Protein AF-A0A3B0PNM0-F1 (afdb_monomer_lite)

Radius of gyration: 25.27 Å; chains: 1; bounding box: 63×45×63 Å

InterPro domains:
  IPR054825 Surface lipoprotein P68-like [NF045826] (2-243)

Organism: Mycoplasmopsis synoviae (NCBI:txid2109)

pLDDT: mean 78.01, std 17.36, range [25.61, 98.19]

Sequence (246 aa):
MVALKPMIEYYNRTFFEDPDFIPVSLHTQTQTQTYSELRLITDTITNIDANSENIPNIILSNQTGAYLMKSRGKLLDLKENGLNIRFSQKIQDSHSILAGQSLDTKQLFNVPFDIADTDSVVFNLDIMNKLFELIKSNGGKVDDFDLVQKAKAASETGSDIPKRSPFYALKAKSSSAFDGYHVTEDTFKTFKGIRDFAKKVYDATDFDQEKTGELKLSANVLSIDYQEDVFRKELQSLTKDSQRLW

Secondary structure (DSSP, 8-state):
-TTHHHHHHHHHHHSTTSTT--------HHHH---SHHHHHHHHHHHHHTT-S---SS----HHHHHHHHTTT----TTTTT----S-HHHHHHHHPPTTS-TT----------------EEE-HHHHHHHHHHHHHTT-EE---HHHHHHHHHHHHSPPPPTTSHHHHEEESSTTTTTT-EE-GGGGSSHHHHHHHHHHHHHHEEE-GGG-TT--S---SEEE--SSSHHHHHHHHH-TT-----

Foldseek 3Di:
DVPVVVVLVCLCVPCVPPPPDDRDDDDDCVNVVDDDQVVVLVVLVVCVVVVHPPHDPDDDHQLVSVVSCVVVVNFDQVVVVVDDQPDDPVVQQNGAPHPPDDSPDPGRRDRDDDDPPDLDKDAPLCLVQLLQCQLVQQAEAEDDDDSNVSSVVCNVPHDDDDLLAQSVQKHFPGSNLNHPHYHDPVLPPDPVSVVVSVVSSVSGIDGNPVSNPRNDDDDDRIDRPDPDDDVVVVVVVPDPDDDDDD

Structure (mmCIF, N/CA/C/O backbone):
data_AF-A0A3B0PNM0-F1
#
_entry.id   AF-A0A3B0PNM0-F1
#
loop_
_atom_site.group_PDB
_atom_site.id
_atom_site.type_symbol
_atom_site.label_atom_id
_atom_site.label_alt_id
_atom_site.label_comp_id
_atom_site.label_asym_id
_atom_site.label_entity_id
_atom_site.label_seq_id
_atom_site.pdbx_PDB_ins_code
_atom_site.Cartn_x
_atom_site.Cartn_y
_atom_site.Cartn_z
_atom_site.occupancy
_atom_site.B_iso_or_equiv
_atom_site.auth_seq_id
_atom_site.auth_comp_id
_atom_site.auth_asym_id
_atom_site.auth_atom_id
_atom_site.pdbx_PDB_model_num
ATOM 1 N N . MET A 1 1 ? 11.790 7.699 -4.996 1.00 51.03 1 MET A N 1
ATOM 2 C CA . MET A 1 1 ? 12.842 8.086 -5.975 1.00 51.03 1 MET A CA 1
ATOM 3 C C . MET A 1 1 ? 14.256 8.208 -5.390 1.00 51.03 1 MET A C 1
ATOM 5 O O . MET A 1 1 ? 15.205 8.059 -6.146 1.00 51.03 1 MET A O 1
ATOM 9 N N . VAL A 1 2 ? 14.430 8.428 -4.075 1.00 57.91 2 VAL A N 1
ATOM 10 C CA . VAL A 1 2 ? 15.759 8.538 -3.423 1.00 57.91 2 VAL A CA 1
ATOM 11 C C . VAL A 1 2 ? 16.597 7.246 -3.523 1.00 57.91 2 VAL A C 1
ATOM 13 O O . VAL A 1 2 ? 17.819 7.320 -3.540 1.00 57.91 2 VAL A O 1
ATOM 16 N N . ALA A 1 3 ? 15.963 6.077 -3.667 1.00 65.12 3 ALA A N 1
ATOM 17 C CA . ALA A 1 3 ? 16.643 4.778 -3.630 1.00 65.12 3 ALA A CA 1
ATOM 18 C C . ALA A 1 3 ? 17.399 4.369 -4.918 1.00 65.12 3 ALA A C 1
ATOM 20 O O . ALA A 1 3 ? 18.386 3.648 -4.823 1.00 65.12 3 ALA A O 1
ATOM 21 N N . LEU A 1 4 ? 16.989 4.828 -6.113 1.00 78.38 4 LEU A N 1
ATOM 22 C CA . LEU A 1 4 ? 17.623 4.415 -7.385 1.00 78.38 4 LEU A CA 1
ATOM 23 C C . LEU A 1 4 ? 18.932 5.147 -7.683 1.00 78.38 4 LEU A C 1
ATOM 25 O O . LEU A 1 4 ? 19.831 4.590 -8.309 1.00 78.38 4 LEU A O 1
ATOM 29 N N . LYS A 1 5 ? 19.048 6.401 -7.240 1.00 84.06 5 LYS A N 1
ATOM 30 C CA . LYS A 1 5 ? 20.217 7.234 -7.533 1.00 84.06 5 LYS A CA 1
ATOM 31 C C . LYS A 1 5 ? 21.526 6.610 -7.003 1.00 84.06 5 LYS A C 1
ATOM 33 O O . LYS A 1 5 ? 22.445 6.468 -7.806 1.00 84.06 5 LYS A O 1
ATOM 38 N N . PRO A 1 6 ? 21.610 6.138 -5.742 1.00 87.12 6 PRO A N 1
ATOM 39 C CA . PRO A 1 6 ? 22.806 5.455 -5.244 1.00 87.12 6 PRO A CA 1
ATOM 40 C C . PRO A 1 6 ? 23.139 4.161 -5.996 1.00 87.12 6 PRO A C 1
ATOM 42 O O . PRO A 1 6 ? 24.310 3.844 -6.177 1.00 87.12 6 PRO A O 1
ATOM 45 N N . MET A 1 7 ? 22.126 3.414 -6.452 1.00 87.12 7 MET A N 1
ATOM 46 C CA . MET A 1 7 ? 22.333 2.184 -7.225 1.00 87.12 7 MET A CA 1
ATOM 47 C C . MET A 1 7 ? 22.971 2.480 -8.586 1.00 87.12 7 MET A C 1
ATOM 49 O O . MET A 1 7 ? 23.910 1.795 -8.981 1.00 87.12 7 MET A O 1
ATOM 53 N N . ILE A 1 8 ? 22.493 3.510 -9.285 1.00 91.31 8 ILE A N 1
ATOM 54 C CA . ILE A 1 8 ? 23.036 3.917 -10.588 1.00 91.31 8 ILE A CA 1
ATOM 55 C C . ILE A 1 8 ? 24.457 4.467 -10.433 1.00 91.31 8 ILE A C 1
ATOM 57 O O . ILE A 1 8 ? 25.337 4.124 -11.218 1.00 91.31 8 ILE A O 1
ATOM 61 N N . GLU A 1 9 ? 24.707 5.263 -9.390 1.00 92.25 9 GLU A N 1
ATOM 62 C CA . GLU A 1 9 ? 26.055 5.736 -9.054 1.00 92.25 9 GLU A CA 1
ATOM 63 C C . GLU A 1 9 ? 27.008 4.572 -8.754 1.00 92.25 9 GLU A C 1
ATOM 65 O O . GLU A 1 9 ? 28.145 4.570 -9.223 1.00 92.25 9 GLU A O 1
ATOM 70 N N . TYR A 1 10 ? 26.546 3.564 -8.008 1.00 93.94 10 TYR A N 1
ATOM 71 C CA . TYR A 1 10 ? 27.316 2.353 -7.749 1.00 93.94 10 TYR A CA 1
ATOM 72 C C . TYR A 1 10 ? 27.615 1.590 -9.043 1.00 93.94 10 TYR A C 1
ATOM 74 O O . TYR A 1 10 ? 28.781 1.319 -9.310 1.00 93.94 10 TYR A O 1
ATOM 82 N N . TYR A 1 11 ? 26.602 1.305 -9.869 1.00 94.06 11 TYR A N 1
ATOM 83 C CA . TYR A 1 11 ? 26.775 0.586 -11.134 1.00 94.06 11 TYR A CA 1
ATOM 84 C C . TYR A 1 11 ? 27.795 1.285 -12.043 1.00 94.06 11 TYR A C 1
ATOM 86 O O . TYR A 1 11 ? 28.805 0.691 -12.417 1.00 94.06 11 TYR A O 1
ATOM 94 N N . ASN A 1 12 ? 27.592 2.579 -12.310 1.00 96.19 12 ASN A N 1
ATOM 95 C CA . ASN A 1 12 ? 28.472 3.348 -13.187 1.00 96.19 12 ASN A CA 1
ATOM 96 C C . ASN A 1 12 ? 29.907 3.447 -12.657 1.00 96.19 12 ASN A C 1
ATOM 98 O O . ASN A 1 12 ? 30.825 3.604 -13.447 1.00 96.19 12 ASN A O 1
ATOM 102 N N . ARG A 1 13 ? 30.118 3.395 -11.336 1.00 96.38 13 ARG A N 1
ATOM 103 C CA . ARG A 1 13 ? 31.460 3.448 -10.736 1.00 96.38 13 ARG A CA 1
ATOM 104 C C . ARG A 1 13 ? 32.126 2.079 -10.644 1.00 96.38 13 ARG A C 1
ATOM 106 O O . ARG A 1 13 ? 33.347 2.010 -10.643 1.00 96.38 13 ARG A O 1
ATOM 113 N N . THR A 1 14 ? 31.357 1.011 -10.481 1.00 97.31 14 THR A N 1
ATOM 114 C CA . THR A 1 14 ? 31.895 -0.333 -10.240 1.00 97.31 14 THR A CA 1
ATOM 115 C C . THR A 1 14 ? 32.210 -1.068 -11.535 1.00 97.31 14 THR A C 1
ATOM 117 O O . THR A 1 14 ? 33.205 -1.779 -11.573 1.00 97.31 14 THR A O 1
ATOM 120 N N . PHE A 1 15 ? 31.407 -0.875 -12.581 1.00 96.00 15 PHE A N 1
ATOM 121 C CA . PHE A 1 15 ? 31.499 -1.657 -13.818 1.00 96.00 15 PHE A CA 1
ATOM 122 C C . PHE A 1 15 ? 32.092 -0.867 -14.999 1.00 96.00 15 PHE A C 1
ATOM 124 O O . PHE A 1 15 ? 32.060 -1.345 -16.122 1.00 96.00 15 PHE A O 1
ATOM 131 N N . PHE A 1 16 ? 32.639 0.340 -14.786 1.00 96.31 16 PHE A N 1
ATOM 132 C CA . PHE A 1 16 ? 33.098 1.212 -15.887 1.00 96.31 16 PHE A CA 1
ATOM 133 C C . PHE A 1 16 ? 34.255 0.649 -16.726 1.00 96.31 16 PHE A C 1
ATOM 135 O O . PHE A 1 16 ? 34.478 1.123 -17.839 1.00 96.31 16 PHE A O 1
ATOM 142 N N . GLU A 1 17 ? 35.014 -0.305 -16.180 1.00 96.00 17 GLU A N 1
ATOM 143 C CA . GLU A 1 17 ? 36.126 -0.966 -16.876 1.00 96.00 17 GLU A CA 1
ATOM 144 C C . GLU A 1 17 ? 35.686 -2.232 -17.624 1.00 96.00 17 GLU A C 1
ATOM 146 O O . GLU A 1 17 ? 36.501 -2.829 -18.332 1.00 96.00 17 GLU A O 1
ATOM 151 N N . ASP A 1 18 ? 34.421 -2.647 -17.497 1.00 96.06 18 ASP A N 1
ATOM 152 C CA . ASP A 1 18 ? 33.926 -3.834 -18.185 1.00 96.06 18 ASP A CA 1
ATOM 153 C C . ASP A 1 18 ? 33.864 -3.585 -19.707 1.00 96.06 18 ASP A C 1
ATOM 155 O O . ASP A 1 18 ? 33.409 -2.522 -20.144 1.00 96.06 18 ASP A O 1
ATOM 159 N N . PRO A 1 19 ? 34.298 -4.544 -20.552 1.00 93.50 19 PRO A N 1
ATOM 160 C CA . PRO A 1 19 ? 34.343 -4.364 -22.008 1.00 93.50 19 PRO A CA 1
ATOM 161 C C . PRO A 1 19 ? 32.995 -4.038 -22.670 1.00 93.50 19 PRO A C 1
ATOM 163 O O . PRO A 1 19 ? 32.969 -3.490 -23.770 1.00 93.50 19 PRO A O 1
ATOM 166 N N . ASP A 1 20 ? 31.891 -4.402 -22.024 1.00 91.69 20 ASP A N 1
ATOM 167 C CA . ASP A 1 20 ? 30.507 -4.207 -22.455 1.00 91.69 20 ASP A CA 1
ATOM 168 C C . ASP A 1 20 ? 29.755 -3.163 -21.608 1.00 91.69 20 ASP A C 1
ATOM 170 O O . ASP A 1 20 ? 28.527 -3.069 -21.675 1.00 91.69 20 ASP A O 1
ATOM 174 N N . PHE A 1 21 ? 30.478 -2.344 -20.838 1.00 95.00 21 PHE A N 1
ATOM 175 C CA . PHE A 1 21 ? 29.890 -1.295 -20.015 1.00 95.00 21 PHE A CA 1
ATOM 176 C C . PHE A 1 21 ? 29.112 -0.264 -20.843 1.00 95.00 21 PHE A C 1
ATOM 178 O O . PHE A 1 21 ? 29.629 0.339 -21.788 1.00 95.00 21 PHE A O 1
ATOM 185 N N . ILE A 1 22 ? 27.877 0.010 -20.417 1.00 94.25 22 ILE A N 1
ATOM 186 C CA . ILE A 1 22 ? 27.054 1.104 -20.936 1.00 94.25 22 ILE A CA 1
ATOM 187 C C . ILE A 1 22 ? 26.651 1.994 -19.756 1.00 94.25 22 ILE A C 1
ATOM 189 O O . ILE A 1 22 ? 26.022 1.502 -18.820 1.00 94.25 22 ILE A O 1
ATOM 193 N N . PRO A 1 23 ? 26.957 3.305 -19.780 1.00 93.56 23 PRO A N 1
ATOM 194 C CA . PRO A 1 23 ? 26.592 4.193 -18.688 1.00 93.56 23 PRO A CA 1
ATOM 195 C C . PRO A 1 23 ? 25.072 4.323 -18.571 1.00 93.56 23 PRO A C 1
ATOM 197 O O . PRO A 1 23 ? 24.370 4.571 -19.551 1.00 93.56 23 PRO A O 1
ATOM 200 N N . VAL A 1 24 ? 24.568 4.221 -17.343 1.00 93.56 24 VAL A N 1
ATOM 201 C CA . VAL A 1 24 ? 23.142 4.367 -17.040 1.00 93.56 24 VAL A CA 1
ATOM 202 C C . VAL A 1 24 ? 22.866 5.774 -16.521 1.00 93.56 24 VAL A C 1
ATOM 204 O O . VAL A 1 24 ? 23.506 6.237 -15.575 1.00 93.56 24 VAL A O 1
ATOM 207 N N . SER A 1 25 ? 21.881 6.456 -17.103 1.00 91.31 25 SER A N 1
ATOM 208 C CA . SER A 1 25 ? 21.378 7.744 -16.621 1.00 91.31 25 SER A CA 1
ATOM 209 C C . SER A 1 25 ? 19.962 7.604 -16.055 1.00 91.31 25 SER A C 1
ATOM 211 O O . SER A 1 25 ? 19.112 6.903 -16.601 1.00 91.31 25 SER A O 1
ATOM 213 N N . LEU A 1 26 ? 19.693 8.285 -14.936 1.00 89.44 26 LEU A N 1
ATOM 214 C CA . LEU A 1 26 ? 18.351 8.354 -14.357 1.00 89.44 26 LEU A CA 1
ATOM 215 C C . LEU A 1 26 ? 17.619 9.586 -14.880 1.00 89.44 26 LEU A C 1
ATOM 217 O O . LEU A 1 26 ? 18.059 10.711 -14.637 1.00 89.44 26 LEU A O 1
ATOM 221 N N . HIS A 1 27 ? 16.473 9.381 -15.521 1.00 88.81 27 HIS A N 1
ATOM 222 C CA . HIS A 1 27 ? 15.538 10.454 -15.846 1.00 88.81 27 HIS A CA 1
ATOM 223 C C . HIS A 1 27 ? 14.393 10.449 -14.830 1.00 88.81 27 HIS A C 1
ATOM 225 O O . HIS A 1 27 ? 13.606 9.511 -14.746 1.00 88.81 27 HIS A O 1
ATOM 231 N N . THR A 1 28 ? 14.328 11.499 -14.020 1.00 86.69 28 THR A N 1
ATOM 232 C CA . THR A 1 28 ? 13.336 11.665 -12.950 1.00 86.69 28 THR A CA 1
ATOM 233 C C . THR A 1 28 ? 12.129 12.473 -13.422 1.00 86.69 28 THR A C 1
ATOM 235 O O . THR A 1 28 ? 12.194 13.168 -14.435 1.00 86.69 28 THR A O 1
ATOM 238 N N . GLN A 1 29 ? 11.044 12.457 -12.641 1.00 83.94 29 GLN A N 1
ATOM 239 C CA . GLN A 1 29 ? 9.821 13.223 -12.928 1.00 83.94 29 GLN A CA 1
ATOM 240 C C . GLN A 1 29 ? 10.054 14.726 -13.162 1.00 83.94 29 GLN A C 1
ATOM 242 O O . GLN A 1 29 ? 9.298 15.358 -13.891 1.00 83.94 29 GLN A O 1
ATOM 247 N N . THR A 1 30 ? 11.095 15.320 -12.565 1.00 84.06 30 THR A N 1
ATOM 248 C CA . THR A 1 30 ? 11.436 16.737 -12.772 1.00 84.06 30 THR A CA 1
ATOM 249 C C . THR A 1 30 ? 12.051 16.989 -14.146 1.00 84.06 30 THR A C 1
ATOM 251 O O . THR A 1 30 ? 11.880 18.070 -14.701 1.00 84.06 30 THR A O 1
ATOM 254 N N . GLN A 1 31 ? 12.739 16.000 -14.716 1.00 85.50 31 GLN A N 1
ATOM 255 C CA . GLN A 1 31 ? 13.310 16.075 -16.061 1.00 85.50 31 GLN A CA 1
ATOM 256 C C . GLN A 1 31 ? 12.267 15.699 -17.115 1.00 85.50 31 GLN A C 1
ATOM 258 O O . GLN A 1 31 ? 12.138 16.386 -18.121 1.00 85.50 31 GLN A O 1
ATOM 263 N N . THR A 1 32 ? 11.490 14.641 -16.867 1.00 82.56 32 THR A N 1
ATOM 264 C CA . THR A 1 32 ? 10.477 14.139 -17.809 1.00 82.56 32 THR A CA 1
ATOM 265 C C . THR A 1 32 ? 9.148 14.891 -17.735 1.00 82.56 32 THR A C 1
ATOM 267 O O . THR A 1 32 ? 8.269 14.641 -18.554 1.00 82.56 32 THR A O 1
ATOM 270 N N . GLN A 1 33 ? 8.962 15.775 -16.746 1.00 84.88 33 GLN A N 1
ATOM 271 C CA . GLN A 1 33 ? 7.702 16.492 -16.475 1.00 84.88 33 GLN A CA 1
ATOM 272 C C . GLN A 1 33 ? 6.490 15.556 -16.326 1.00 84.88 33 GLN A C 1
ATOM 274 O O . GLN A 1 33 ? 5.340 15.926 -16.590 1.00 84.88 33 GLN A O 1
ATOM 279 N N . THR A 1 34 ? 6.761 14.325 -15.893 1.00 83.00 34 THR A N 1
ATOM 280 C CA . THR A 1 34 ? 5.793 13.240 -15.838 1.00 83.00 34 THR A CA 1
ATOM 281 C C . THR A 1 34 ? 5.655 12.721 -14.417 1.00 83.00 34 THR A C 1
ATOM 283 O O . THR A 1 34 ? 6.597 12.171 -13.854 1.00 83.00 34 THR A O 1
ATOM 286 N N . TYR A 1 35 ? 4.462 12.893 -13.849 1.00 80.62 35 TYR A N 1
ATOM 287 C CA . TYR A 1 35 ? 4.181 12.667 -12.426 1.00 80.62 35 TYR A CA 1
ATOM 288 C C . TYR A 1 35 ? 3.266 11.461 -12.162 1.00 80.62 35 TYR A C 1
ATOM 290 O O . TYR A 1 35 ? 2.800 11.278 -11.043 1.00 80.62 35 TYR A O 1
ATOM 298 N N . SER A 1 36 ? 2.980 10.647 -13.182 1.00 80.31 36 SER A N 1
ATOM 299 C CA . SER A 1 36 ? 2.233 9.395 -13.037 1.00 80.31 36 SER A CA 1
ATOM 300 C C . SER A 1 36 ? 2.750 8.335 -14.006 1.00 80.31 36 SER A C 1
ATOM 302 O O . SER A 1 36 ? 3.197 8.657 -15.109 1.00 80.31 36 SER A O 1
ATOM 304 N N . GLU A 1 37 ? 2.662 7.062 -13.615 1.00 77.06 37 GLU A N 1
ATOM 305 C CA . GLU A 1 37 ? 3.097 5.937 -14.455 1.00 77.06 37 GLU A CA 1
ATOM 306 C C . GLU A 1 37 ? 2.288 5.841 -15.754 1.00 77.06 37 GLU A C 1
ATOM 308 O O . GLU A 1 37 ? 2.849 5.594 -16.818 1.00 77.06 37 GLU A O 1
ATOM 313 N N . LEU A 1 38 ? 0.974 6.099 -15.698 1.00 80.50 38 LEU A N 1
ATOM 314 C CA . LEU A 1 38 ? 0.118 6.093 -16.887 1.00 80.50 38 LEU A CA 1
ATOM 315 C C . LEU A 1 38 ? 0.564 7.143 -17.912 1.00 80.50 38 LEU A C 1
ATOM 317 O O . LEU A 1 38 ? 0.620 6.860 -19.112 1.00 80.50 38 LEU A O 1
ATOM 321 N N . ARG A 1 39 ? 0.894 8.353 -17.445 1.00 83.56 39 ARG A N 1
ATOM 322 C CA . ARG A 1 39 ? 1.387 9.412 -18.325 1.00 83.56 39 ARG A CA 1
ATOM 323 C C . ARG A 1 39 ? 2.762 9.057 -18.882 1.00 83.56 39 ARG A C 1
ATOM 325 O O . ARG A 1 39 ? 2.959 9.187 -20.082 1.00 83.56 39 ARG A O 1
ATOM 332 N N . LEU A 1 40 ? 3.652 8.502 -18.057 1.00 88.25 40 LEU A N 1
ATOM 333 C CA . LEU A 1 40 ? 4.980 8.049 -18.486 1.00 88.25 40 LEU A CA 1
ATOM 334 C C . LEU A 1 40 ? 4.885 7.035 -19.623 1.00 88.25 40 LEU A C 1
ATOM 336 O O . LEU A 1 40 ? 5.622 7.118 -20.604 1.00 88.25 40 LEU A O 1
ATOM 340 N N . ILE A 1 41 ? 3.937 6.110 -19.521 1.00 88.88 41 ILE A N 1
ATOM 341 C CA . ILE A 1 41 ? 3.720 5.072 -20.524 1.00 88.88 41 ILE A CA 1
ATOM 342 C C . ILE A 1 41 ? 3.123 5.667 -21.794 1.00 88.88 41 ILE A C 1
ATOM 344 O O . ILE A 1 41 ? 3.576 5.333 -22.885 1.00 88.88 41 ILE A O 1
ATOM 348 N N . THR A 1 42 ? 2.146 6.563 -21.664 1.00 87.75 42 THR A N 1
ATOM 349 C CA . THR A 1 42 ? 1.515 7.235 -22.810 1.00 87.75 42 THR A CA 1
ATOM 350 C C . THR A 1 42 ? 2.528 8.077 -23.591 1.00 87.75 42 THR A C 1
ATOM 352 O O . THR A 1 42 ? 2.587 7.988 -24.819 1.00 87.75 42 THR A O 1
ATOM 355 N N . ASP A 1 43 ? 3.376 8.832 -22.892 1.00 89.38 43 ASP A N 1
ATOM 356 C CA . ASP A 1 43 ? 4.426 9.652 -23.502 1.00 89.38 43 ASP A CA 1
ATOM 357 C C . ASP A 1 43 ? 5.491 8.762 -24.165 1.00 89.38 43 ASP A C 1
ATOM 359 O O . ASP A 1 43 ? 5.897 9.007 -25.302 1.00 89.38 43 ASP A O 1
ATOM 363 N N . THR A 1 44 ? 5.877 7.659 -23.514 1.00 91.12 44 THR A N 1
ATOM 364 C CA . THR A 1 44 ? 6.826 6.690 -24.086 1.00 91.12 44 THR A CA 1
ATOM 365 C C . THR A 1 44 ? 6.275 6.028 -25.348 1.00 91.12 44 THR A C 1
ATOM 367 O O . THR A 1 44 ? 6.984 5.908 -26.342 1.00 91.12 44 THR A O 1
ATOM 370 N N . ILE A 1 45 ? 5.003 5.631 -25.341 1.00 90.31 45 ILE A N 1
ATOM 371 C CA . ILE A 1 45 ? 4.317 5.078 -26.513 1.00 90.31 45 ILE A CA 1
ATOM 372 C C . ILE A 1 45 ? 4.278 6.095 -27.649 1.00 90.31 45 ILE A C 1
ATOM 374 O O . ILE A 1 45 ? 4.583 5.746 -28.784 1.00 90.31 45 ILE A O 1
ATOM 378 N N . THR A 1 46 ? 3.955 7.351 -27.342 1.00 90.69 46 THR A N 1
ATOM 379 C CA . THR A 1 46 ? 3.938 8.431 -28.334 1.00 90.69 46 THR A CA 1
ATOM 380 C C . THR A 1 46 ? 5.320 8.603 -28.967 1.00 90.69 46 THR A C 1
ATOM 382 O O . THR A 1 46 ? 5.430 8.699 -30.186 1.00 90.69 46 THR A O 1
ATOM 385 N N . ASN A 1 47 ? 6.384 8.558 -28.161 1.00 91.62 47 ASN A N 1
ATOM 386 C CA . ASN A 1 47 ? 7.763 8.611 -28.646 1.00 91.62 47 ASN A CA 1
ATOM 387 C C . ASN A 1 47 ? 8.132 7.396 -29.509 1.00 91.62 47 ASN A C 1
ATOM 389 O O . ASN A 1 47 ? 8.796 7.567 -30.529 1.00 91.62 47 ASN A O 1
ATOM 393 N N . ILE A 1 48 ? 7.689 6.191 -29.138 1.00 90.69 48 ILE A N 1
ATOM 394 C CA . ILE A 1 48 ? 7.884 4.970 -29.934 1.00 90.69 48 ILE A CA 1
ATOM 395 C C . ILE A 1 48 ? 7.179 5.089 -31.286 1.00 90.69 48 ILE A C 1
ATOM 397 O O . ILE A 1 48 ? 7.802 4.855 -32.319 1.00 90.69 48 ILE A O 1
ATOM 401 N N . ASP A 1 49 ? 5.903 5.471 -31.283 1.00 89.00 49 ASP A N 1
ATOM 402 C CA . ASP A 1 49 ? 5.080 5.568 -32.490 1.00 89.00 49 ASP A CA 1
ATOM 403 C C . ASP A 1 49 ? 5.605 6.686 -33.424 1.00 89.00 49 ASP A C 1
ATOM 405 O O . ASP A 1 49 ? 5.506 6.576 -34.646 1.00 89.00 49 ASP A O 1
ATOM 409 N N . ALA A 1 50 ? 6.238 7.724 -32.863 1.00 92.56 50 ALA A N 1
ATOM 410 C CA . ALA A 1 50 ? 6.898 8.804 -33.598 1.00 92.56 50 ALA A CA 1
ATOM 411 C C . ALA A 1 50 ? 8.352 8.503 -34.027 1.00 92.56 50 ALA A C 1
ATOM 413 O O . ALA A 1 50 ? 8.972 9.360 -34.654 1.00 92.56 50 ALA A O 1
ATOM 414 N N . ASN A 1 51 ? 8.913 7.329 -33.696 1.00 87.94 51 ASN A N 1
ATOM 415 C CA . ASN A 1 51 ? 10.340 7.005 -33.871 1.00 87.94 51 ASN A CA 1
ATOM 416 C C . ASN A 1 51 ? 11.287 8.076 -33.287 1.00 87.94 51 ASN A C 1
ATOM 418 O O . ASN A 1 51 ? 12.297 8.437 -33.888 1.00 87.94 51 ASN A O 1
ATOM 422 N N . SER A 1 52 ? 10.934 8.608 -32.118 1.00 90.44 52 SER A N 1
ATOM 423 C CA . SER A 1 52 ? 11.725 9.602 -31.394 1.00 90.44 52 SER A CA 1
ATOM 424 C C . SER A 1 52 ? 13.031 9.003 -30.868 1.00 90.44 52 SER A C 1
ATOM 426 O O . SER A 1 52 ? 13.075 7.842 -30.469 1.00 90.44 52 SER A O 1
ATOM 428 N N . GLU A 1 53 ? 14.084 9.815 -30.773 1.00 86.25 53 GLU A N 1
ATOM 429 C CA . GLU A 1 53 ? 15.326 9.433 -30.081 1.00 86.25 53 GLU A CA 1
ATOM 430 C C . GLU A 1 53 ? 15.136 9.353 -28.553 1.00 86.25 53 GLU A C 1
ATOM 432 O O . GLU A 1 53 ? 15.922 8.725 -27.848 1.00 86.25 53 GLU A O 1
ATOM 437 N N . ASN A 1 54 ? 14.053 9.936 -28.025 1.00 84.19 54 ASN A N 1
ATOM 438 C CA . ASN A 1 54 ? 13.753 9.990 -26.592 1.00 84.19 54 ASN A CA 1
ATOM 439 C C . ASN A 1 54 ? 12.953 8.766 -26.108 1.00 84.19 54 ASN A C 1
ATOM 441 O O . ASN A 1 54 ? 11.907 8.910 -25.465 1.00 84.19 54 ASN A O 1
ATOM 445 N N . ILE A 1 55 ? 13.422 7.558 -26.428 1.00 88.56 55 ILE A N 1
ATOM 446 C CA . ILE A 1 55 ? 12.817 6.302 -25.962 1.00 88.56 55 ILE A CA 1
ATOM 447 C C . ILE A 1 55 ? 13.699 5.716 -24.846 1.00 88.56 55 ILE A C 1
ATOM 449 O O . ILE A 1 55 ? 14.852 5.375 -25.107 1.00 88.56 55 ILE A O 1
ATOM 453 N N . PRO A 1 56 ? 13.198 5.587 -23.603 1.00 89.81 56 PRO A N 1
ATOM 454 C CA . PRO A 1 56 ? 13.961 4.985 -22.516 1.00 89.81 56 PRO A CA 1
ATOM 455 C C . PRO A 1 56 ? 14.188 3.484 -22.752 1.00 89.81 56 PRO A C 1
ATOM 457 O O . PRO A 1 56 ? 13.282 2.772 -23.183 1.00 89.81 56 PRO A O 1
ATOM 460 N N . ASN A 1 57 ? 15.379 2.985 -22.406 1.00 90.00 57 ASN A N 1
ATOM 461 C CA . ASN A 1 57 ? 15.707 1.553 -22.472 1.00 90.00 57 ASN A CA 1
ATOM 462 C C . ASN A 1 57 ? 15.132 0.754 -21.293 1.00 90.00 57 ASN A C 1
ATOM 464 O O . ASN A 1 57 ? 14.832 -0.429 -21.431 1.00 90.00 57 ASN A O 1
ATOM 468 N N . ILE A 1 58 ? 15.002 1.399 -20.130 1.00 89.75 58 ILE A N 1
ATOM 469 C CA . ILE A 1 58 ? 14.438 0.830 -18.903 1.00 89.75 58 ILE A CA 1
ATOM 470 C C . ILE A 1 58 ? 13.415 1.826 -18.374 1.00 89.75 58 ILE A C 1
ATOM 472 O O . ILE A 1 58 ? 13.704 3.016 -18.237 1.00 89.75 58 ILE A O 1
ATOM 476 N N . ILE A 1 59 ? 12.218 1.338 -18.072 1.00 89.00 59 ILE A N 1
ATOM 477 C CA . ILE A 1 59 ? 11.102 2.152 -17.606 1.00 89.00 59 ILE A CA 1
ATOM 478 C C . ILE A 1 59 ? 10.505 1.525 -16.352 1.00 89.00 59 ILE A C 1
ATOM 480 O O . ILE A 1 59 ? 10.251 0.323 -16.308 1.00 89.00 59 ILE A O 1
ATOM 484 N N . LEU A 1 60 ? 10.276 2.345 -15.327 1.00 85.25 60 LEU A N 1
ATOM 485 C CA . LEU A 1 60 ? 9.452 1.935 -14.199 1.00 85.25 60 LEU A CA 1
ATOM 486 C C . LEU A 1 60 ? 7.993 1.966 -14.657 1.00 85.25 60 LEU A C 1
ATOM 488 O O . LEU A 1 60 ? 7.507 3.003 -15.113 1.00 85.25 60 LEU A O 1
ATOM 492 N N . SER A 1 61 ? 7.327 0.819 -14.606 1.00 80.06 61 SER A N 1
ATOM 493 C CA . SER A 1 61 ? 5.993 0.656 -15.166 1.00 80.06 61 SER A CA 1
ATOM 494 C C . SER A 1 61 ? 5.190 -0.391 -14.408 1.00 80.06 61 SER A C 1
ATOM 496 O O . SER A 1 61 ? 5.747 -1.313 -13.815 1.00 80.06 61 SER A O 1
ATOM 498 N N . ASN A 1 62 ? 3.869 -0.273 -14.505 1.00 76.25 62 ASN A N 1
ATOM 499 C CA . ASN A 1 62 ? 2.912 -1.254 -14.017 1.00 76.25 62 ASN A CA 1
ATOM 500 C C . ASN A 1 62 ? 2.448 -2.208 -15.137 1.00 76.25 62 ASN A C 1
ATOM 502 O O . ASN A 1 62 ? 2.843 -2.102 -16.303 1.00 76.25 62 ASN A O 1
ATOM 506 N N . GLN A 1 63 ? 1.561 -3.146 -14.793 1.00 75.56 63 GLN A N 1
ATOM 507 C CA . GLN A 1 63 ? 1.040 -4.149 -15.730 1.00 75.56 63 GLN A CA 1
ATOM 508 C C . GLN A 1 63 ? 0.370 -3.546 -16.976 1.00 75.56 63 GLN A C 1
ATOM 510 O O . GLN A 1 63 ? 0.502 -4.098 -18.070 1.00 75.56 63 GLN A O 1
ATOM 515 N N . THR A 1 64 ? -0.324 -2.410 -16.843 1.00 76.75 64 THR A N 1
ATOM 516 C CA . THR A 1 64 ? -0.968 -1.731 -17.979 1.00 76.75 64 THR A CA 1
ATOM 517 C C . THR A 1 64 ? 0.073 -1.259 -18.986 1.00 76.75 64 THR A C 1
ATOM 519 O O . THR A 1 64 ? -0.091 -1.443 -20.193 1.00 76.75 64 THR A O 1
ATOM 522 N N . GLY A 1 65 ? 1.177 -0.696 -18.500 1.00 82.56 65 GLY A N 1
ATOM 523 C CA . GLY A 1 65 ? 2.291 -0.305 -19.351 1.00 82.56 65 GLY A CA 1
ATOM 524 C C . GLY A 1 65 ? 2.945 -1.477 -20.058 1.00 82.56 65 GLY A C 1
ATOM 525 O O . GLY A 1 65 ? 3.134 -1.432 -21.274 1.00 82.56 65 GLY A O 1
ATOM 526 N N . ALA A 1 66 ? 3.196 -2.561 -19.327 1.00 82.81 66 ALA A N 1
ATOM 527 C CA . ALA A 1 66 ? 3.718 -3.786 -19.915 1.00 82.81 66 ALA A CA 1
ATOM 528 C C . ALA A 1 66 ? 2.791 -4.341 -21.014 1.00 82.81 66 ALA A C 1
ATOM 530 O O . ALA A 1 66 ? 3.255 -4.702 -22.095 1.00 82.81 66 ALA A O 1
ATOM 531 N N . TYR A 1 67 ? 1.471 -4.329 -20.805 1.00 82.75 67 TYR A N 1
ATOM 532 C CA . TYR A 1 67 ? 0.508 -4.733 -21.833 1.00 82.75 67 TYR A CA 1
ATOM 533 C C . TYR A 1 67 ? 0.627 -3.901 -23.118 1.00 82.75 67 TYR A C 1
ATOM 535 O O . TYR A 1 67 ? 0.705 -4.455 -24.219 1.00 82.75 67 TYR A O 1
ATOM 543 N N . LEU A 1 68 ? 0.696 -2.575 -22.986 1.00 84.69 68 LEU A N 1
ATOM 544 C CA . LEU A 1 68 ? 0.780 -1.664 -24.127 1.00 84.69 68 LEU A CA 1
ATOM 545 C C . LEU A 1 68 ? 2.125 -1.727 -24.868 1.00 84.69 68 LEU A C 1
ATOM 547 O O . LEU A 1 68 ? 2.161 -1.520 -26.083 1.00 84.69 68 LEU A O 1
ATOM 551 N N . MET A 1 69 ? 3.221 -2.015 -24.163 1.00 87.00 69 MET A N 1
ATOM 552 C CA . MET A 1 69 ? 4.534 -2.226 -24.782 1.00 87.00 69 MET A CA 1
ATOM 553 C C . MET A 1 69 ? 4.609 -3.579 -25.492 1.00 87.00 69 MET A C 1
ATOM 555 O O . MET A 1 69 ? 5.176 -3.678 -26.585 1.00 87.00 69 MET A O 1
ATOM 559 N N . LYS A 1 70 ? 3.988 -4.623 -24.921 1.00 84.50 70 LYS A N 1
ATOM 560 C CA . LYS A 1 70 ? 3.934 -5.950 -25.544 1.00 84.50 70 LYS A CA 1
ATOM 561 C C . LYS A 1 70 ? 3.170 -5.926 -26.862 1.00 84.50 70 LYS A C 1
ATOM 563 O O . LYS A 1 70 ? 3.634 -6.524 -27.827 1.00 84.50 70 LYS A O 1
ATOM 568 N N . SER A 1 71 ? 2.042 -5.213 -26.936 1.00 82.62 71 SER A N 1
ATOM 569 C CA . SER A 1 71 ? 1.249 -5.115 -28.173 1.00 82.62 71 SER A CA 1
ATOM 570 C C . SER A 1 71 ? 2.005 -4.456 -29.335 1.00 82.62 71 SER A C 1
ATOM 572 O O . SER A 1 71 ? 1.656 -4.674 -30.491 1.00 82.62 71 SER A O 1
ATOM 574 N N . ARG A 1 72 ? 3.076 -3.708 -29.038 1.00 86.00 72 ARG A N 1
ATOM 575 C CA . ARG A 1 72 ? 3.991 -3.095 -30.014 1.00 86.00 72 ARG A CA 1
ATOM 576 C C . ARG A 1 72 ? 5.262 -3.910 -30.273 1.00 86.00 72 ARG A C 1
ATOM 578 O O . ARG A 1 72 ? 6.130 -3.454 -31.014 1.00 86.00 72 ARG A O 1
ATOM 585 N N . GLY A 1 73 ? 5.412 -5.077 -29.644 1.00 86.62 73 GLY A N 1
ATOM 586 C CA . GLY A 1 73 ? 6.624 -5.893 -29.746 1.00 86.62 73 GLY A CA 1
ATOM 587 C C . GLY A 1 73 ? 7.871 -5.202 -29.183 1.00 86.62 73 GLY A C 1
ATOM 588 O O . GLY A 1 73 ? 8.965 -5.410 -29.697 1.00 86.62 73 GLY A O 1
ATOM 589 N N . LYS A 1 74 ? 7.713 -4.337 -28.169 1.00 87.75 74 LYS A N 1
ATOM 590 C CA . LYS A 1 74 ? 8.806 -3.539 -27.578 1.00 87.75 74 LYS A CA 1
ATOM 591 C C . LYS A 1 74 ? 9.307 -4.064 -26.231 1.00 87.75 74 LYS A C 1
ATOM 593 O O . LYS A 1 74 ? 10.071 -3.379 -25.563 1.00 87.75 74 LYS A O 1
ATOM 598 N N . LEU A 1 75 ? 8.884 -5.262 -25.830 1.00 86.69 75 LEU A N 1
ATOM 599 C CA . LEU A 1 75 ? 9.366 -5.913 -24.615 1.00 86.69 75 LEU A CA 1
ATOM 600 C C . LEU A 1 75 ? 10.386 -7.000 -24.941 1.00 86.69 75 LEU A C 1
ATOM 602 O O . LEU A 1 75 ? 10.150 -7.833 -25.815 1.00 86.69 75 LEU A O 1
ATOM 606 N N . LEU A 1 76 ? 11.496 -6.990 -24.205 1.00 85.88 76 LEU A N 1
ATOM 607 C CA . LEU A 1 76 ? 12.538 -8.008 -24.275 1.00 85.88 76 LEU A CA 1
ATOM 608 C C . LEU A 1 76 ? 12.129 -9.240 -23.458 1.00 85.88 76 LEU A C 1
ATOM 610 O O . LEU A 1 76 ? 11.691 -9.098 -22.319 1.00 85.88 76 LEU A O 1
ATOM 614 N N . ASP A 1 77 ? 12.317 -10.443 -24.007 1.00 84.12 77 ASP A N 1
ATOM 615 C CA . ASP A 1 77 ? 12.190 -11.683 -23.234 1.00 84.12 77 ASP A CA 1
ATOM 616 C C . ASP A 1 77 ? 13.491 -11.962 -22.466 1.00 84.12 77 ASP A C 1
ATOM 618 O O . ASP A 1 77 ? 14.486 -12.445 -23.005 1.00 84.12 77 ASP A O 1
ATOM 622 N N . LEU A 1 78 ? 13.498 -11.633 -21.182 1.00 82.00 78 LEU A N 1
ATOM 623 C CA . LEU A 1 78 ? 14.640 -11.754 -20.280 1.00 82.00 78 LEU A CA 1
ATOM 624 C C . LEU A 1 78 ? 15.053 -13.210 -20.042 1.00 82.00 78 LEU A C 1
ATOM 626 O O . LEU A 1 78 ? 16.218 -13.470 -19.736 1.00 82.00 78 LEU A O 1
ATOM 630 N N . LYS A 1 79 ? 14.132 -14.169 -20.202 1.00 75.88 79 LYS A N 1
ATOM 631 C CA . LYS A 1 79 ? 14.430 -15.590 -19.991 1.00 75.88 79 LYS A CA 1
ATOM 632 C C . LYS A 1 79 ? 15.321 -16.145 -21.096 1.00 75.88 79 LYS A C 1
ATOM 634 O O . LYS A 1 79 ? 16.266 -16.877 -20.809 1.00 75.88 79 LYS A O 1
ATOM 639 N N . GLU A 1 80 ? 15.044 -15.776 -22.345 1.00 74.00 80 GLU A N 1
ATOM 640 C CA . GLU A 1 80 ? 15.864 -16.166 -23.501 1.00 74.00 80 GLU A CA 1
ATOM 641 C C . GLU A 1 80 ? 17.257 -15.517 -23.469 1.00 74.00 80 GLU A C 1
ATOM 643 O O . GLU A 1 80 ? 18.203 -16.056 -24.036 1.00 74.00 80 GLU A O 1
ATOM 648 N N . ASN A 1 81 ? 17.407 -14.414 -22.730 1.00 70.12 81 ASN A N 1
ATOM 649 C CA . ASN A 1 81 ? 18.665 -13.685 -22.557 1.00 70.12 81 ASN A CA 1
ATOM 650 C C . ASN A 1 81 ? 19.476 -14.132 -21.323 1.00 70.12 81 ASN A C 1
ATOM 652 O O . ASN A 1 81 ? 20.404 -13.445 -20.902 1.00 70.12 81 ASN A O 1
ATOM 656 N N . GLY A 1 82 ? 19.144 -15.284 -20.727 1.00 66.38 82 GLY A N 1
ATOM 657 C CA . GLY A 1 82 ? 19.937 -15.893 -19.651 1.00 66.38 82 GLY A CA 1
ATOM 658 C C . GLY A 1 82 ? 19.834 -15.193 -18.292 1.00 66.38 82 GLY A C 1
ATOM 659 O O . GLY A 1 82 ? 20.590 -15.523 -17.375 1.00 66.38 82 GLY A O 1
ATOM 660 N N . LEU A 1 83 ? 18.898 -14.253 -18.127 1.00 71.31 83 LEU A N 1
ATOM 661 C CA . LEU A 1 83 ? 18.711 -13.535 -16.872 1.00 71.31 83 LEU A CA 1
ATOM 662 C C . LEU A 1 83 ? 17.983 -14.439 -15.866 1.00 71.31 83 LEU A C 1
ATOM 664 O O . LEU A 1 83 ? 16.790 -14.717 -15.990 1.00 71.31 83 LEU A O 1
ATOM 668 N N . ASN A 1 84 ? 18.711 -14.922 -14.857 1.00 67.38 84 ASN A N 1
ATOM 669 C CA . ASN A 1 84 ? 18.143 -15.775 -13.814 1.00 67.38 84 ASN A CA 1
ATOM 670 C C . ASN A 1 84 ? 17.563 -14.927 -12.673 1.00 67.38 84 ASN A C 1
ATOM 672 O O . ASN A 1 84 ? 18.256 -14.583 -11.710 1.00 67.38 84 ASN A O 1
ATOM 676 N N . ILE A 1 85 ? 16.285 -14.575 -12.794 1.00 67.88 85 ILE A N 1
ATOM 677 C CA . ILE A 1 85 ? 15.563 -13.822 -11.770 1.00 67.88 85 ILE A CA 1
ATOM 678 C C . ILE A 1 85 ? 15.284 -14.722 -10.554 1.00 67.88 85 ILE A C 1
ATOM 680 O O . ILE A 1 85 ? 14.609 -15.742 -10.655 1.00 67.88 85 ILE A O 1
ATOM 684 N N . ARG A 1 86 ? 15.775 -14.318 -9.373 1.00 74.69 86 ARG A N 1
ATOM 685 C CA . ARG A 1 86 ? 15.681 -15.093 -8.117 1.00 74.69 86 ARG A CA 1
ATOM 686 C C . ARG A 1 86 ? 14.386 -14.880 -7.314 1.00 74.69 86 ARG A C 1
ATOM 688 O O . ARG A 1 86 ? 14.333 -15.248 -6.143 1.00 74.69 86 ARG A O 1
ATOM 695 N N . PHE A 1 87 ? 13.354 -14.273 -7.898 1.00 71.44 87 PHE A N 1
ATOM 696 C CA . PHE A 1 87 ? 12.063 -14.094 -7.221 1.00 71.44 87 PHE A CA 1
ATOM 697 C C . PHE A 1 87 ? 11.257 -15.398 -7.198 1.00 71.44 87 PHE A C 1
ATOM 699 O O . PHE A 1 87 ? 11.495 -16.298 -8.001 1.00 71.44 87 PHE A O 1
ATOM 706 N N . SER A 1 88 ? 10.283 -15.519 -6.290 1.00 73.38 88 SER A N 1
ATOM 707 C CA . SER A 1 88 ? 9.372 -16.670 -6.302 1.00 73.38 88 SER A CA 1
ATOM 708 C C . SER A 1 88 ? 8.550 -16.696 -7.596 1.00 73.38 88 SER A C 1
ATOM 710 O O . SER A 1 88 ? 8.262 -15.642 -8.165 1.00 73.38 88 SER A O 1
ATOM 712 N N . GLN A 1 89 ? 8.130 -17.884 -8.044 1.00 73.38 89 GLN A N 1
ATOM 713 C CA . GLN A 1 89 ? 7.330 -18.020 -9.269 1.00 73.38 89 GLN A CA 1
ATOM 714 C C . GLN A 1 89 ? 6.070 -17.142 -9.223 1.00 73.38 89 GLN A C 1
ATOM 716 O O . GLN A 1 89 ? 5.785 -16.442 -10.181 1.00 73.38 89 GLN A O 1
ATOM 721 N N . LYS A 1 90 ? 5.401 -17.059 -8.063 1.00 72.88 90 LYS A N 1
ATOM 722 C CA . LYS A 1 90 ? 4.232 -16.188 -7.851 1.00 72.88 90 LYS A CA 1
ATOM 723 C C . LYS A 1 90 ? 4.515 -14.713 -8.178 1.00 72.88 90 LYS A C 1
ATOM 725 O O . LYS A 1 90 ? 3.680 -14.061 -8.794 1.00 72.88 90 LYS A O 1
ATOM 730 N N . ILE A 1 91 ? 5.668 -14.187 -7.756 1.00 70.50 91 ILE A N 1
ATOM 731 C CA . ILE A 1 91 ? 6.068 -12.793 -8.015 1.00 70.50 91 ILE A CA 1
ATOM 732 C C . ILE A 1 91 ? 6.424 -12.603 -9.492 1.00 70.50 91 ILE A C 1
ATOM 734 O O . ILE A 1 91 ? 6.097 -11.578 -10.085 1.00 70.50 91 ILE A O 1
ATOM 738 N N . GLN A 1 92 ? 7.105 -13.579 -10.091 1.00 74.88 92 GLN A N 1
ATOM 739 C CA . GLN A 1 92 ? 7.443 -13.526 -11.513 1.00 74.88 92 GLN A CA 1
ATOM 740 C C . GLN A 1 92 ? 6.174 -13.531 -12.376 1.00 74.88 92 GLN A C 1
ATOM 742 O O . GLN A 1 92 ? 6.033 -12.688 -13.263 1.00 74.88 92 GLN A O 1
ATOM 747 N N . ASP A 1 93 ? 5.229 -14.418 -12.057 1.00 75.00 93 ASP A N 1
ATOM 748 C CA . ASP A 1 93 ? 3.942 -14.563 -12.735 1.00 75.00 93 ASP A CA 1
ATOM 749 C C . ASP A 1 93 ? 3.108 -13.284 -12.626 1.00 75.00 93 ASP A C 1
ATOM 751 O O . ASP A 1 93 ? 2.599 -12.795 -13.633 1.00 75.00 93 ASP A O 1
ATOM 755 N N . SER A 1 94 ? 3.029 -12.677 -11.435 1.00 72.31 94 SER A N 1
ATOM 756 C CA . SER A 1 94 ? 2.267 -11.438 -11.238 1.00 72.31 94 SER A CA 1
ATOM 757 C C . SER A 1 94 ? 2.827 -10.242 -12.009 1.00 72.31 94 SER A C 1
ATOM 759 O O . SER A 1 94 ? 2.106 -9.274 -12.222 1.00 72.31 94 SER A O 1
ATOM 761 N N . HIS A 1 95 ? 4.076 -10.292 -12.473 1.00 73.94 95 HIS A N 1
ATOM 762 C CA . HIS A 1 95 ? 4.683 -9.211 -13.252 1.00 73.94 95 HIS A CA 1
ATOM 763 C C . HIS A 1 95 ? 4.901 -9.571 -14.725 1.00 73.94 95 HIS A C 1
ATOM 765 O O . HIS A 1 95 ? 5.231 -8.680 -15.505 1.00 73.94 95 HIS A O 1
ATOM 771 N N . SER A 1 96 ? 4.698 -10.833 -15.122 1.00 75.81 96 SER A N 1
ATOM 772 C CA . SER A 1 96 ? 4.984 -11.321 -16.483 1.00 75.81 96 SER A CA 1
ATOM 773 C C . SER A 1 96 ? 3.815 -12.038 -17.168 1.00 75.81 96 SER A C 1
ATOM 775 O O . SER A 1 96 ? 3.886 -12.325 -18.361 1.00 75.81 96 SER A O 1
ATOM 777 N N . ILE A 1 97 ? 2.704 -12.284 -16.469 1.00 76.69 97 ILE A N 1
ATOM 778 C CA . ILE A 1 97 ? 1.457 -12.760 -17.076 1.00 76.69 97 ILE A CA 1
ATOM 779 C C . ILE A 1 97 ? 0.522 -11.566 -17.256 1.00 76.69 97 ILE A C 1
ATOM 781 O O . ILE A 1 97 ? 0.100 -10.932 -16.292 1.00 76.69 97 ILE A O 1
ATOM 785 N N . LEU A 1 98 ? 0.184 -11.251 -18.507 1.00 74.38 98 LEU A N 1
ATOM 786 C CA . LEU A 1 98 ? -0.785 -10.198 -18.818 1.00 74.38 98 LEU A CA 1
ATOM 787 C C . LEU A 1 98 ? -2.198 -10.768 -18.916 1.00 74.38 98 LEU A C 1
ATOM 789 O O . LEU A 1 98 ? -2.394 -11.924 -19.295 1.00 74.38 98 LEU A O 1
ATOM 793 N N . ALA A 1 99 ? -3.194 -9.923 -18.648 1.00 69.00 99 ALA A N 1
ATOM 794 C CA . ALA A 1 99 ? -4.595 -10.276 -18.839 1.00 69.00 99 ALA A CA 1
ATOM 795 C C . ALA A 1 99 ? -4.846 -10.814 -20.263 1.00 69.00 99 ALA A C 1
ATOM 797 O O . ALA A 1 99 ? -4.423 -10.218 -21.255 1.00 69.00 99 ALA A O 1
ATOM 798 N N . GLY A 1 100 ? -5.529 -11.958 -20.350 1.00 66.38 100 GLY A N 1
ATOM 799 C CA . GLY A 1 100 ? -5.817 -12.641 -21.615 1.00 66.38 100 GLY A CA 1
ATOM 800 C C . GLY A 1 100 ? -4.696 -13.550 -22.137 1.00 66.38 100 GLY A C 1
ATOM 801 O O . GLY A 1 100 ? -4.857 -14.137 -23.205 1.00 66.38 100 GLY A O 1
ATOM 802 N N . GLN A 1 101 ? -3.580 -13.702 -21.413 1.00 69.56 101 GLN A N 1
ATOM 803 C CA . GLN A 1 101 ? -2.525 -14.667 -21.751 1.00 69.56 101 GLN A CA 1
ATOM 804 C C . GLN A 1 101 ? -2.719 -15.990 -21.010 1.00 69.56 101 GLN A C 1
ATOM 806 O O . GLN A 1 101 ? -3.258 -16.025 -19.905 1.00 69.56 101 GLN A O 1
ATOM 811 N N . SER A 1 102 ? -2.283 -17.087 -21.637 1.00 64.69 102 SER A N 1
ATOM 812 C CA . SER A 1 102 ? -2.256 -18.396 -20.980 1.00 64.69 102 SER A CA 1
ATOM 813 C C . SER A 1 102 ? -1.325 -18.349 -19.774 1.00 64.69 102 SER A C 1
ATOM 815 O O . SER A 1 102 ? -0.251 -17.759 -19.863 1.00 64.69 102 SER A O 1
ATOM 817 N N . LEU A 1 103 ? -1.697 -19.032 -18.689 1.00 63.34 103 LEU A N 1
ATOM 818 C CA . LEU A 1 103 ? -0.836 -19.210 -17.517 1.00 63.34 103 LEU A CA 1
ATOM 819 C C . LEU A 1 103 ? 0.465 -19.959 -17.853 1.00 63.34 103 LEU A C 1
ATOM 821 O O . LEU A 1 103 ? 1.451 -19.820 -17.142 1.00 63.34 103 LEU A O 1
ATOM 825 N N . ASP A 1 104 ? 0.496 -20.687 -18.972 1.00 61.19 104 ASP A N 1
ATOM 826 C CA . ASP A 1 104 ? 1.678 -21.416 -19.441 1.00 61.19 104 ASP A CA 1
ATOM 827 C C . ASP A 1 104 ? 2.673 -20.535 -20.226 1.00 61.19 104 ASP A C 1
ATOM 829 O O . ASP A 1 104 ? 3.630 -21.043 -20.822 1.00 61.19 104 ASP A O 1
ATOM 833 N N . THR A 1 105 ? 2.457 -19.212 -20.283 1.00 65.69 105 THR A N 1
ATOM 834 C CA . THR A 1 105 ? 3.407 -18.282 -20.910 1.00 65.69 105 THR A CA 1
ATOM 835 C C . THR A 1 105 ? 4.769 -18.349 -20.222 1.00 65.69 105 THR A C 1
ATOM 837 O O . THR A 1 105 ? 4.911 -18.079 -19.036 1.00 65.69 105 THR A O 1
ATOM 840 N N . LYS A 1 106 ? 5.803 -18.685 -21.001 1.00 64.75 106 LYS A N 1
ATOM 841 C CA . LYS A 1 106 ? 7.187 -18.812 -20.519 1.00 64.75 106 LYS A CA 1
ATOM 842 C C . LYS A 1 106 ? 7.975 -17.502 -20.544 1.00 64.75 106 LYS A C 1
ATOM 844 O O . LYS A 1 106 ? 9.137 -17.533 -20.145 1.00 64.75 106 LYS A O 1
ATOM 849 N N . GLN A 1 107 ? 7.384 -16.416 -21.038 1.00 71.44 107 GLN A N 1
ATOM 850 C CA . GLN A 1 107 ? 8.092 -15.157 -21.258 1.00 71.44 107 GLN A CA 1
ATOM 851 C C . GLN A 1 107 ? 8.230 -14.371 -19.960 1.00 71.44 107 GLN A C 1
ATOM 853 O O . GLN A 1 107 ? 7.260 -14.217 -19.219 1.00 71.44 107 GLN A O 1
ATOM 858 N N . LEU A 1 108 ? 9.422 -13.832 -19.731 1.00 76.50 108 LEU A N 1
ATOM 859 C CA . LEU A 1 108 ? 9.730 -12.972 -18.596 1.00 76.50 108 LEU A CA 1
ATOM 860 C C . LEU A 1 108 ? 10.143 -11.618 -19.157 1.00 76.50 108 LEU A C 1
ATOM 862 O O . LEU A 1 108 ? 11.207 -11.524 -19.746 1.00 76.50 108 LEU A O 1
ATOM 866 N N . PHE A 1 109 ? 9.322 -10.582 -19.025 1.00 80.06 109 PHE A N 1
ATOM 867 C CA . PHE A 1 109 ? 9.624 -9.274 -19.635 1.00 80.06 109 PHE A CA 1
ATOM 868 C C . PHE A 1 109 ? 9.803 -8.140 -18.627 1.00 80.06 109 PHE A C 1
ATOM 870 O O . PHE A 1 109 ? 10.191 -7.041 -19.011 1.00 80.06 109 PHE A O 1
ATOM 877 N N . ASN A 1 110 ? 9.549 -8.403 -17.344 1.00 79.69 110 ASN A N 1
ATOM 878 C CA . ASN A 1 110 ? 9.707 -7.436 -16.267 1.00 79.69 110 ASN A CA 1
ATOM 879 C C . ASN A 1 110 ? 10.647 -7.980 -15.189 1.00 79.69 110 ASN A C 1
ATOM 881 O O . ASN A 1 110 ? 10.605 -9.163 -14.846 1.00 79.69 110 ASN A O 1
ATOM 885 N N . VAL A 1 111 ? 11.446 -7.085 -14.608 1.00 79.75 111 VAL A N 1
ATOM 886 C CA . VAL A 1 111 ? 12.177 -7.341 -13.364 1.00 79.75 111 VAL A CA 1
ATOM 887 C C . VAL A 1 111 ? 11.401 -6.664 -12.233 1.00 79.75 111 VAL A C 1
ATOM 889 O O . VAL A 1 111 ? 11.280 -5.439 -12.255 1.00 79.75 111 VAL A O 1
ATOM 892 N N . PRO A 1 112 ? 10.868 -7.416 -11.253 1.00 73.44 112 PRO A N 1
ATOM 893 C CA . PRO A 1 112 ? 10.265 -6.824 -10.064 1.00 73.44 112 PRO A CA 1
ATOM 894 C C . PRO A 1 112 ? 11.269 -5.892 -9.373 1.00 73.44 112 PRO A C 1
ATOM 896 O O . PRO A 1 112 ? 12.369 -6.318 -9.017 1.00 73.44 112 PRO A O 1
ATOM 899 N N . PHE A 1 113 ? 10.908 -4.615 -9.242 1.00 71.31 113 PHE A N 1
ATOM 900 C CA . PHE A 1 113 ? 11.780 -3.573 -8.690 1.00 71.31 113 PHE A CA 1
ATOM 901 C C . PHE A 1 113 ? 11.396 -3.213 -7.254 1.00 71.31 113 PHE A C 1
ATOM 903 O O . PHE A 1 113 ? 12.247 -3.196 -6.368 1.00 71.31 113 PHE A O 1
ATOM 910 N N . ASP A 1 114 ? 10.108 -2.971 -7.034 1.00 66.69 114 ASP A N 1
ATOM 911 C CA . ASP A 1 114 ? 9.520 -2.775 -5.719 1.00 66.69 114 ASP A CA 1
ATOM 912 C C . ASP A 1 114 ? 8.292 -3.673 -5.624 1.00 66.69 114 ASP A C 1
ATOM 914 O O . ASP A 1 114 ? 7.413 -3.639 -6.486 1.00 66.69 114 ASP A O 1
ATOM 918 N N . ILE A 1 115 ? 8.278 -4.521 -4.604 1.00 55.66 115 ILE A N 1
ATOM 919 C CA . ILE A 1 115 ? 7.110 -5.309 -4.249 1.00 55.66 115 ILE A CA 1
ATOM 920 C C . ILE A 1 115 ? 6.515 -4.587 -3.051 1.00 55.66 115 ILE A C 1
ATOM 922 O O . ILE A 1 115 ? 6.747 -4.964 -1.902 1.00 55.66 115 ILE A O 1
ATOM 926 N N . ALA A 1 116 ? 5.741 -3.543 -3.329 1.00 55.16 116 ALA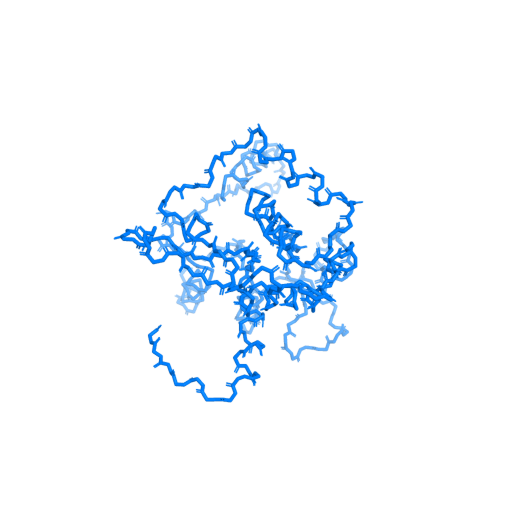 A N 1
ATOM 927 C CA . ALA A 1 116 ? 4.871 -2.914 -2.346 1.00 55.16 116 ALA A CA 1
ATOM 928 C C . ALA A 1 116 ? 3.656 -3.828 -2.076 1.00 55.16 116 ALA A C 1
ATOM 930 O O . ALA A 1 116 ? 2.507 -3.426 -2.189 1.00 55.16 116 ALA A O 1
ATOM 931 N N . ASP A 1 117 ? 3.907 -5.105 -1.778 1.00 45.56 117 ASP A N 1
ATOM 932 C CA . ASP A 1 117 ? 2.884 -6.113 -1.487 1.00 45.56 117 ASP A CA 1
ATOM 933 C C . ASP A 1 117 ? 2.646 -6.171 0.013 1.00 45.56 117 ASP A C 1
ATOM 935 O O . ASP A 1 117 ? 2.856 -7.187 0.677 1.00 45.56 117 ASP A O 1
ATOM 939 N N . THR A 1 118 ? 2.227 -5.045 0.573 1.00 43.19 118 THR A N 1
ATOM 940 C CA . THR A 1 118 ? 1.513 -5.136 1.829 1.00 43.19 118 THR A CA 1
ATOM 941 C C . THR A 1 118 ? 0.243 -4.326 1.716 1.00 43.19 118 THR A C 1
ATOM 943 O O . THR A 1 118 ? 0.250 -3.121 1.964 1.00 43.19 118 THR A O 1
ATOM 946 N N . ASP A 1 119 ? -0.855 -5.018 1.408 1.00 47.06 119 ASP A N 1
ATOM 947 C CA . ASP A 1 119 ? -2.174 -4.669 1.929 1.00 47.06 119 ASP A CA 1
ATOM 948 C C . ASP A 1 119 ? -2.070 -4.628 3.465 1.00 47.06 119 ASP A C 1
ATOM 950 O O . ASP A 1 119 ? -2.415 -5.569 4.183 1.00 47.06 119 ASP A O 1
ATOM 954 N N . SER A 1 120 ? -1.490 -3.551 3.982 1.00 49.25 120 SER A N 1
ATOM 955 C CA . SER A 1 120 ? -1.259 -3.350 5.399 1.00 49.25 120 SER A CA 1
ATOM 956 C C . SER A 1 120 ? -2.393 -2.512 5.941 1.00 49.25 120 SER A C 1
ATOM 958 O O . SER A 1 120 ? -2.628 -1.379 5.515 1.00 49.25 120 SER A O 1
ATOM 960 N N . VAL A 1 121 ? -3.085 -3.057 6.934 1.00 58.88 121 VAL A N 1
ATOM 961 C CA . VAL A 1 121 ? -3.951 -2.242 7.775 1.00 58.88 121 VAL A CA 1
ATOM 962 C C . VAL A 1 121 ? -3.055 -1.497 8.750 1.00 58.88 121 VAL A C 1
ATOM 964 O O . VAL A 1 121 ? -2.440 -2.097 9.631 1.00 58.88 121 VAL A O 1
ATOM 967 N N . VAL A 1 122 ? -2.980 -0.179 8.584 1.00 69.00 122 VAL A N 1
ATOM 968 C CA . VAL A 1 122 ? -2.260 0.689 9.511 1.00 69.00 122 VAL A CA 1
ATOM 969 C C . VAL A 1 122 ? -3.250 1.231 10.535 1.00 69.00 122 VAL A C 1
ATOM 971 O O . VAL A 1 122 ? -4.275 1.821 10.184 1.00 69.00 122 VAL A O 1
ATOM 974 N N . PHE A 1 123 ? -2.936 1.032 11.815 1.00 76.44 123 PHE A N 1
ATOM 975 C CA . PHE A 1 123 ? -3.721 1.549 12.931 1.00 76.44 123 PHE A CA 1
ATOM 976 C C . PHE A 1 123 ? -3.058 2.792 13.516 1.00 76.44 123 PHE A C 1
ATOM 978 O O . PHE A 1 123 ? -1.881 2.770 13.875 1.00 76.44 123 PHE A O 1
ATOM 985 N N . ASN A 1 124 ? -3.834 3.860 13.692 1.00 85.19 124 ASN A N 1
ATOM 986 C CA . ASN A 1 124 ? -3.426 4.947 14.572 1.00 85.19 124 ASN A CA 1
ATOM 987 C C . ASN A 1 124 ? -3.633 4.499 16.028 1.00 85.19 124 ASN A C 1
ATOM 989 O O . ASN A 1 124 ? -4.769 4.365 16.483 1.00 85.19 124 ASN A O 1
ATOM 993 N N . LEU A 1 125 ? -2.535 4.231 16.737 1.00 89.25 125 LEU A N 1
ATOM 994 C CA . LEU A 1 125 ? -2.559 3.621 18.067 1.00 89.25 125 LEU A CA 1
ATOM 995 C C . LEU A 1 125 ? -3.250 4.495 19.129 1.00 89.25 125 LEU A C 1
ATOM 997 O O . LEU A 1 125 ? -3.993 3.957 19.949 1.00 89.25 125 LEU A O 1
ATOM 1001 N N . ASP A 1 126 ? -3.108 5.821 19.063 1.00 87.88 126 ASP A N 1
ATOM 1002 C CA . ASP A 1 126 ? -3.771 6.751 19.990 1.00 87.88 126 ASP A CA 1
ATOM 1003 C C . ASP A 1 126 ? -5.295 6.741 19.798 1.00 87.88 126 ASP A C 1
ATOM 1005 O O . ASP A 1 126 ? -6.070 6.674 20.758 1.00 87.88 126 ASP A O 1
ATOM 1009 N N . ILE A 1 127 ? -5.745 6.735 18.537 1.00 89.00 127 ILE A N 1
ATOM 1010 C CA . ILE A 1 127 ? -7.168 6.610 18.201 1.00 89.00 127 ILE A CA 1
ATOM 1011 C C . ILE A 1 127 ? -7.691 5.239 18.636 1.00 89.00 127 ILE A C 1
ATOM 1013 O O . ILE A 1 127 ? -8.764 5.167 19.235 1.00 89.00 127 ILE A O 1
ATOM 1017 N N . MET A 1 128 ? -6.945 4.157 18.391 1.00 92.44 128 MET A N 1
ATOM 1018 C CA . MET A 1 128 ? -7.346 2.815 18.821 1.00 92.44 128 MET A CA 1
ATOM 1019 C C . MET A 1 128 ? -7.514 2.730 20.337 1.00 92.44 1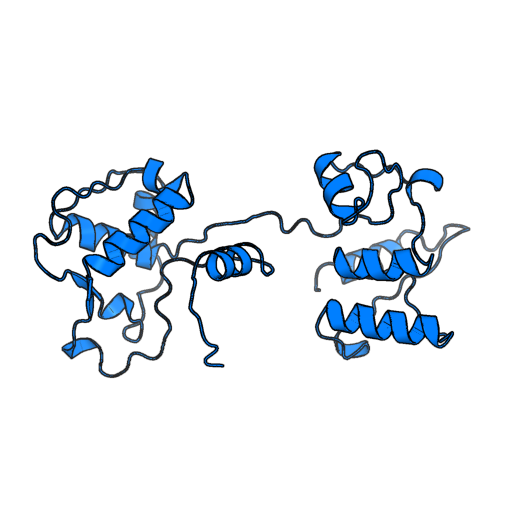28 MET A C 1
ATOM 1021 O O . MET A 1 128 ? -8.517 2.178 20.788 1.00 92.44 128 MET A O 1
ATOM 1025 N N . ASN A 1 129 ? -6.609 3.327 21.123 1.00 94.19 129 ASN A N 1
ATOM 1026 C CA . ASN A 1 129 ? -6.760 3.358 22.577 1.00 94.19 129 ASN A CA 1
ATOM 1027 C C . ASN A 1 129 ? -8.056 4.062 22.979 1.00 94.19 129 ASN A C 1
ATOM 1029 O O . ASN A 1 129 ? -8.860 3.492 23.718 1.00 94.19 129 ASN A O 1
ATOM 1033 N N . LYS A 1 130 ? -8.316 5.247 22.408 1.00 92.25 130 LYS A N 1
ATOM 1034 C CA . LYS A 1 130 ? -9.559 5.983 22.662 1.00 92.25 130 LYS A CA 1
ATOM 1035 C C . LYS A 1 130 ? -10.799 5.151 22.330 1.00 92.25 130 LYS A C 1
ATOM 1037 O O . LYS A 1 130 ? -11.767 5.167 23.086 1.00 92.25 130 LYS A O 1
ATOM 1042 N N . LEU A 1 131 ? -10.788 4.408 21.224 1.00 95.19 131 LEU A N 1
ATOM 1043 C CA . LEU A 1 131 ? -11.904 3.536 20.851 1.00 95.19 131 LEU A CA 1
ATOM 1044 C C . LEU A 1 131 ? -12.067 2.358 21.817 1.00 95.19 131 LEU A C 1
ATOM 1046 O O . LEU A 1 131 ? -13.190 2.063 22.219 1.00 95.19 131 LEU A O 1
ATOM 1050 N N . PHE A 1 132 ? -10.978 1.710 22.236 1.00 97.38 132 PHE A N 1
ATOM 1051 C CA . PHE A 1 132 ? -11.037 0.632 23.225 1.00 97.38 132 PHE A CA 1
ATOM 1052 C C . PHE A 1 132 ? -11.560 1.121 24.578 1.00 97.38 132 PHE A C 1
ATOM 1054 O O . PHE A 1 132 ? -12.356 0.429 25.213 1.00 97.38 132 PHE A O 1
ATOM 1061 N N . GLU A 1 133 ? -11.151 2.308 25.023 1.00 95.69 133 GLU A N 1
ATOM 1062 C CA . GLU A 1 133 ? -11.667 2.945 26.238 1.00 95.69 133 GLU A CA 1
ATOM 1063 C C . GLU A 1 133 ? -13.144 3.306 26.119 1.00 95.69 133 GLU A C 1
ATOM 1065 O O . GLU A 1 133 ? -13.903 3.079 27.064 1.00 95.69 133 GLU A O 1
ATOM 1070 N N . LEU A 1 134 ? -13.568 3.803 24.955 1.00 95.94 134 LEU A N 1
ATOM 1071 C CA . LEU A 1 134 ? -14.967 4.112 24.687 1.00 95.94 134 LEU A CA 1
ATOM 1072 C C . LEU A 1 134 ? -15.831 2.847 24.726 1.00 95.94 134 LEU A C 1
ATOM 1074 O O . LEU A 1 134 ? -16.901 2.863 25.326 1.00 95.94 134 LEU A O 1
ATOM 1078 N N . ILE A 1 135 ? -15.353 1.747 24.142 1.00 97.94 135 ILE A N 1
ATOM 1079 C CA . ILE A 1 135 ? -16.038 0.450 24.171 1.00 97.94 135 ILE A CA 1
ATOM 1080 C C . ILE A 1 135 ? -16.152 -0.051 25.616 1.00 97.94 135 ILE A C 1
ATOM 1082 O O . ILE A 1 135 ? -17.258 -0.340 26.070 1.00 97.94 135 ILE A O 1
ATOM 1086 N N . LYS A 1 136 ? -15.033 -0.092 26.356 1.00 97.38 136 LYS A N 1
ATOM 1087 C CA . LYS A 1 136 ? -14.988 -0.563 27.754 1.00 97.38 136 LYS A CA 1
ATOM 1088 C C . LYS A 1 136 ? -15.881 0.264 28.681 1.00 97.38 136 LYS A C 1
ATOM 1090 O O . LYS A 1 136 ? -16.612 -0.292 29.492 1.00 97.38 136 LYS A O 1
ATOM 1095 N N . SER A 1 137 ? -15.849 1.588 28.547 1.00 97.00 137 SER A N 1
ATOM 1096 C CA . SER A 1 137 ? -16.598 2.504 29.420 1.00 97.00 137 SER A CA 1
ATOM 1097 C C . SER A 1 137 ? -18.103 2.531 29.140 1.00 97.00 137 SER A C 1
ATOM 1099 O O . SER A 1 137 ? -18.843 3.118 29.923 1.00 97.00 137 SER A O 1
ATOM 1101 N N . ASN A 1 138 ? -18.564 1.936 28.033 1.00 97.81 138 ASN A N 1
ATOM 1102 C CA . ASN A 1 138 ? -19.958 2.019 27.589 1.00 97.81 138 ASN A CA 1
ATOM 1103 C C . ASN A 1 138 ? -20.563 0.637 27.262 1.00 97.81 138 ASN A C 1
ATOM 1105 O O . ASN A 1 138 ? -21.304 0.492 26.284 1.00 97.81 138 ASN A O 1
ATOM 1109 N N . GLY A 1 139 ? -20.215 -0.375 28.068 1.00 95.00 139 GLY A N 1
ATOM 1110 C CA . GLY A 1 139 ? -20.889 -1.683 28.095 1.00 95.00 139 GLY A CA 1
ATOM 1111 C C . GLY A 1 139 ? -20.217 -2.812 27.307 1.00 95.00 139 GLY A C 1
ATOM 1112 O O . GLY A 1 139 ? -20.646 -3.964 27.385 1.00 95.00 139 GLY A O 1
ATOM 1113 N N . GLY A 1 140 ? -19.149 -2.512 26.567 1.00 97.50 140 GLY A N 1
ATOM 1114 C CA . GLY A 1 140 ? -18.403 -3.501 25.796 1.00 97.50 140 GLY A CA 1
ATOM 1115 C C . GLY A 1 140 ? -17.245 -4.132 26.564 1.00 97.50 140 GLY A C 1
ATOM 1116 O O . GLY A 1 140 ? -16.765 -3.615 27.572 1.00 97.50 140 GLY A O 1
ATOM 1117 N N . LYS A 1 141 ? -16.742 -5.247 26.036 1.00 98.19 141 LYS A N 1
ATOM 1118 C CA . LYS A 1 141 ? -15.547 -5.937 26.528 1.00 98.19 141 LYS A CA 1
ATOM 1119 C C . LYS A 1 141 ? -14.436 -5.866 25.485 1.00 98.19 141 LYS A C 1
ATOM 1121 O O . LYS A 1 141 ? -14.680 -6.076 24.301 1.00 98.19 141 LYS A O 1
ATOM 1126 N N . VAL A 1 142 ? -13.211 -5.602 25.926 1.00 97.94 142 VAL A N 1
ATOM 1127 C CA . VAL A 1 142 ? -12.004 -5.649 25.089 1.00 97.94 142 VAL A CA 1
ATOM 1128 C C . VAL A 1 142 ? -10.984 -6.512 25.820 1.00 97.94 142 VAL A C 1
ATOM 1130 O O . VAL A 1 142 ? -10.640 -6.189 26.958 1.00 97.94 142 VAL A O 1
ATOM 1133 N N . ASP A 1 143 ? -10.552 -7.610 25.202 1.00 98.06 143 ASP A N 1
ATOM 1134 C CA . ASP A 1 143 ? -9.507 -8.468 25.771 1.00 98.06 143 ASP A CA 1
ATOM 1135 C C . ASP A 1 143 ? -8.140 -7.773 25.745 1.00 98.06 143 ASP A C 1
ATOM 1137 O O . ASP A 1 143 ? -7.910 -6.853 24.962 1.00 98.06 143 ASP A O 1
ATOM 1141 N N . ASP A 1 144 ? -7.221 -8.220 26.600 1.00 96.56 144 ASP A N 1
ATOM 1142 C CA . ASP A 1 144 ? -5.847 -7.717 26.620 1.00 96.56 144 ASP A CA 1
ATOM 1143 C C . ASP A 1 144 ? -4.970 -8.525 25.651 1.00 96.56 144 ASP A C 1
ATOM 1145 O O . ASP A 1 144 ? -4.589 -9.659 25.936 1.00 96.56 144 ASP A O 1
ATOM 1149 N N . PHE A 1 145 ? -4.690 -7.955 24.479 1.00 96.00 145 PHE A N 1
ATOM 1150 C CA . PHE A 1 145 ? -3.820 -8.528 23.446 1.00 96.00 145 PHE A CA 1
ATOM 1151 C C . PHE A 1 145 ? -2.875 -7.456 22.886 1.00 96.00 145 PHE A C 1
ATOM 1153 O O . PHE A 1 145 ? -3.033 -6.267 23.162 1.00 96.00 145 PHE A O 1
ATOM 1160 N N . ASP A 1 146 ? -1.895 -7.866 22.079 1.00 94.69 146 ASP A N 1
ATOM 1161 C CA . ASP A 1 146 ? -0.755 -7.032 21.661 1.00 94.69 146 ASP A CA 1
ATOM 1162 C C . ASP A 1 146 ? -1.146 -5.638 21.124 1.00 94.69 146 ASP A C 1
ATOM 1164 O O . ASP A 1 146 ? -0.589 -4.628 21.552 1.00 94.69 146 ASP A O 1
ATOM 1168 N N . LEU A 1 147 ? -2.158 -5.540 20.252 1.00 91.94 147 LEU A N 1
ATOM 1169 C CA . LEU A 1 147 ? -2.622 -4.247 19.727 1.00 91.94 147 LEU A CA 1
ATOM 1170 C C . LEU A 1 147 ? -3.206 -3.336 20.821 1.00 91.94 147 LEU A C 1
ATOM 1172 O O . LEU A 1 147 ? -2.989 -2.128 20.781 1.00 91.94 147 LEU A O 1
ATOM 1176 N N . VAL A 1 148 ? -3.926 -3.890 21.800 1.00 96.38 148 VAL A N 1
ATOM 1177 C CA . VAL A 1 148 ? -4.486 -3.127 22.931 1.00 96.38 148 VAL A CA 1
ATOM 1178 C C . VAL A 1 148 ? -3.365 -2.604 23.823 1.00 96.38 148 VAL A C 1
ATOM 1180 O O . VAL A 1 148 ? -3.392 -1.439 24.220 1.00 96.38 148 VAL A O 1
ATOM 1183 N N . GLN A 1 149 ? -2.346 -3.425 24.076 1.00 95.75 149 GLN A N 1
ATOM 1184 C CA . GLN A 1 149 ? -1.171 -3.039 24.858 1.00 95.75 149 GLN A CA 1
ATOM 1185 C C . GLN A 1 149 ? -0.368 -1.936 24.158 1.00 95.75 149 GLN A C 1
ATOM 1187 O O . GLN A 1 149 ? -0.034 -0.926 24.777 1.00 95.75 149 GLN A O 1
ATOM 1192 N N . LYS A 1 150 ? -0.127 -2.080 22.849 1.00 93.50 150 LYS A N 1
ATOM 1193 C CA . LYS A 1 150 ? 0.550 -1.066 22.024 1.00 93.50 150 LYS A CA 1
ATOM 1194 C C . LYS A 1 150 ? -0.241 0.235 21.935 1.00 93.50 150 LYS A C 1
ATOM 1196 O O . LYS A 1 150 ? 0.353 1.303 22.030 1.00 93.50 150 LYS A O 1
ATOM 1201 N N . ALA A 1 151 ? -1.563 0.156 21.788 1.00 93.25 151 ALA A N 1
ATOM 1202 C CA . ALA A 1 151 ? -2.438 1.323 21.780 1.00 93.25 151 ALA A CA 1
ATOM 1203 C C . ALA A 1 151 ? -2.370 2.084 23.110 1.00 93.25 151 ALA A C 1
ATOM 1205 O O . ALA A 1 151 ? -2.180 3.299 23.121 1.00 93.25 151 ALA A O 1
ATOM 1206 N N . LYS A 1 152 ? -2.446 1.364 24.234 1.00 94.06 152 LYS A N 1
ATOM 1207 C CA . LYS A 1 152 ? -2.320 1.962 25.563 1.00 94.06 152 LYS A CA 1
ATOM 1208 C C . LYS A 1 152 ? -0.958 2.635 25.757 1.00 94.06 152 LYS A C 1
ATOM 1210 O O . LYS A 1 152 ? -0.911 3.802 26.131 1.00 94.06 152 LYS A O 1
ATOM 1215 N N . ALA A 1 153 ? 0.135 1.940 25.443 1.00 92.25 153 ALA A N 1
ATOM 1216 C CA . ALA A 1 153 ? 1.484 2.494 25.562 1.00 92.25 153 ALA A CA 1
ATOM 1217 C C . ALA A 1 153 ? 1.687 3.739 24.679 1.00 92.25 153 ALA A C 1
ATOM 1219 O O . ALA A 1 153 ? 2.305 4.713 25.113 1.00 92.25 153 ALA A O 1
ATOM 1220 N N . ALA A 1 154 ? 1.131 3.733 23.462 1.00 87.81 154 ALA A N 1
ATOM 1221 C CA . ALA A 1 154 ? 1.137 4.900 22.587 1.00 87.81 154 ALA A CA 1
ATOM 1222 C C . ALA A 1 154 ? 0.381 6.073 23.219 1.00 87.81 154 ALA A C 1
ATOM 1224 O O . ALA A 1 154 ? 0.934 7.158 23.277 1.00 87.81 154 ALA A O 1
ATOM 1225 N N . SER A 1 155 ? -0.788 5.859 23.826 1.00 85.94 155 SER A N 1
ATOM 1226 C CA . SER A 1 155 ? -1.526 6.959 24.468 1.00 85.94 155 SER A CA 1
ATOM 1227 C C . SER A 1 155 ? -0.799 7.610 25.657 1.00 85.94 155 SER A C 1
ATOM 1229 O O . SER A 1 155 ? -1.094 8.750 26.005 1.00 85.94 155 SER A O 1
ATOM 1231 N N . GLU A 1 156 ? 0.156 6.908 26.276 1.00 86.75 156 GLU A N 1
ATOM 1232 C CA . GLU A 1 156 ? 0.951 7.405 27.409 1.00 86.75 156 GLU A CA 1
ATOM 1233 C C . GLU A 1 156 ? 2.240 8.127 26.971 1.00 86.75 156 GLU A C 1
ATOM 1235 O O . GLU A 1 156 ? 2.814 8.893 27.745 1.00 86.75 156 GLU A O 1
ATOM 1240 N N . THR A 1 157 ? 2.721 7.879 25.747 1.00 82.62 157 THR A N 1
ATOM 1241 C CA . THR A 1 157 ? 4.041 8.341 25.261 1.00 82.62 157 THR A CA 1
ATOM 1242 C C . THR A 1 157 ? 4.006 9.064 23.912 1.00 82.62 157 THR A C 1
ATOM 1244 O O . THR A 1 157 ? 4.987 9.693 23.513 1.00 82.62 157 THR A O 1
ATOM 1247 N N . GLY A 1 158 ? 2.894 8.945 23.198 1.00 66.12 158 GLY A N 1
ATOM 1248 C CA . GLY A 1 158 ? 2.646 9.440 21.857 1.00 66.12 158 GLY A CA 1
ATOM 1249 C C . GLY A 1 158 ? 2.138 10.875 21.840 1.00 66.12 158 GLY A C 1
ATOM 1250 O O . GLY A 1 158 ? 2.274 11.634 22.798 1.00 66.12 158 GLY A O 1
ATOM 1251 N N . SER A 1 159 ? 1.590 11.276 20.695 1.00 71.75 159 SER A N 1
ATOM 1252 C CA . SER A 1 159 ? 1.037 12.620 20.524 1.00 71.75 159 SER A CA 1
ATOM 1253 C C . SER A 1 159 ? -0.437 12.637 20.907 1.00 71.75 159 SER A C 1
ATOM 1255 O O . SER A 1 159 ? -1.206 11.795 20.453 1.00 71.75 159 SER A O 1
ATOM 1257 N N . ASP A 1 160 ? -0.856 13.647 21.669 1.00 77.12 160 ASP A N 1
ATOM 1258 C CA . ASP A 1 160 ? -2.271 13.844 21.977 1.00 77.12 160 ASP A CA 1
ATOM 1259 C C . ASP A 1 160 ? -3.119 13.926 20.699 1.00 77.12 160 ASP A C 1
ATOM 1261 O O . ASP A 1 160 ? -2.758 14.602 19.727 1.00 77.12 160 ASP A O 1
ATOM 1265 N N . ILE A 1 161 ? -4.309 13.313 20.729 1.00 78.69 161 ILE A N 1
ATOM 1266 C CA . ILE A 1 161 ? -5.310 13.491 19.671 1.00 78.69 161 ILE A CA 1
ATOM 1267 C C . ILE A 1 161 ? -5.635 14.993 19.581 1.00 78.69 161 ILE A C 1
ATOM 1269 O O . ILE A 1 161 ? -6.171 15.559 20.541 1.00 78.69 161 ILE A O 1
ATOM 1273 N N . PRO A 1 162 ? -5.366 15.665 18.443 1.00 77.06 162 PRO A N 1
ATOM 1274 C CA . PRO A 1 162 ? -5.554 17.106 18.343 1.00 77.06 162 PRO A CA 1
ATOM 1275 C C . PRO A 1 162 ? -6.997 17.505 18.658 1.00 77.06 162 PRO A C 1
ATOM 1277 O O . PRO A 1 162 ? -7.925 16.878 18.155 1.00 77.06 162 PRO A O 1
ATOM 1280 N N . LYS A 1 163 ? -7.211 18.606 19.391 1.00 78.88 163 LYS A N 1
ATOM 1281 C CA . LYS A 1 163 ? -8.565 19.097 19.750 1.00 78.88 163 LYS A CA 1
ATOM 1282 C C . LYS A 1 163 ? -9.497 19.324 18.549 1.00 78.88 163 LYS A C 1
ATOM 1284 O O . LYS A 1 163 ? -10.710 19.249 18.668 1.00 78.88 163 LYS A O 1
ATOM 1289 N N . ARG A 1 164 ? -8.900 19.585 17.386 1.00 70.75 164 ARG A N 1
ATOM 1290 C CA . ARG A 1 164 ? -9.542 19.786 16.075 1.00 70.75 164 ARG A CA 1
ATOM 1291 C C . ARG A 1 164 ? -9.817 18.486 15.296 1.00 70.75 164 ARG A C 1
ATOM 1293 O O . ARG A 1 164 ? -10.331 18.539 14.181 1.00 70.75 164 ARG A O 1
ATOM 1300 N N . SER A 1 165 ? -9.442 17.330 15.845 1.00 75.81 165 SER A N 1
ATOM 1301 C CA . SER A 1 165 ? -9.742 16.004 15.295 1.00 75.81 165 SER A CA 1
ATOM 1302 C C . SER A 1 165 ? -11.169 15.585 15.662 1.00 75.81 165 SER A C 1
ATOM 1304 O O . SER A 1 165 ? -11.544 15.724 16.826 1.00 75.81 165 SER A O 1
ATOM 1306 N N . PRO A 1 166 ? -11.956 14.988 14.750 1.00 74.06 166 PRO A N 1
ATOM 1307 C CA . PRO A 1 166 ? -13.274 14.442 15.088 1.00 74.06 166 PRO A CA 1
ATOM 1308 C C . PRO A 1 166 ? -13.219 13.407 16.215 1.00 74.06 166 PRO A C 1
ATOM 1310 O O . PRO A 1 166 ? -14.125 13.336 17.041 1.00 74.06 166 PRO A O 1
ATOM 1313 N N . PHE A 1 167 ? -12.113 12.662 16.318 1.00 82.06 167 PHE A N 1
ATOM 1314 C CA . PHE A 1 167 ? -11.899 11.721 17.414 1.00 82.06 167 PHE A CA 1
ATOM 1315 C C . PHE A 1 167 ? -11.826 12.406 18.771 1.00 82.06 167 PHE A C 1
ATOM 1317 O O . PHE A 1 167 ? -12.163 11.773 19.761 1.00 82.06 167 PHE A O 1
ATOM 1324 N N . TYR A 1 168 ? -11.455 13.687 18.856 1.00 80.50 168 TYR A N 1
ATOM 1325 C CA . TYR A 1 168 ? -11.513 14.449 20.104 1.00 80.50 168 TYR A CA 1
ATOM 1326 C C . TYR A 1 168 ? -12.959 14.607 20.600 1.00 80.50 168 TYR A C 1
ATOM 1328 O O . TYR A 1 168 ? -13.223 14.375 21.780 1.00 80.50 168 TYR A O 1
ATOM 1336 N N . ALA A 1 169 ? -13.890 14.904 19.689 1.00 83.12 169 ALA A N 1
ATOM 1337 C CA . ALA A 1 169 ? -15.311 15.097 19.975 1.00 83.12 169 ALA A CA 1
ATOM 1338 C C . ALA A 1 169 ? -16.129 13.791 20.020 1.00 83.12 169 ALA A C 1
ATOM 1340 O O . ALA A 1 169 ? -17.312 13.832 20.342 1.00 83.12 169 ALA A O 1
ATOM 1341 N N . LEU A 1 170 ? -15.534 12.639 19.700 1.00 87.38 170 LEU A N 1
ATOM 1342 C CA . LEU A 1 170 ? -16.243 11.361 19.665 1.00 87.38 170 LEU A CA 1
ATOM 1343 C C . LEU A 1 170 ? -16.712 10.935 21.067 1.00 87.38 170 LEU A C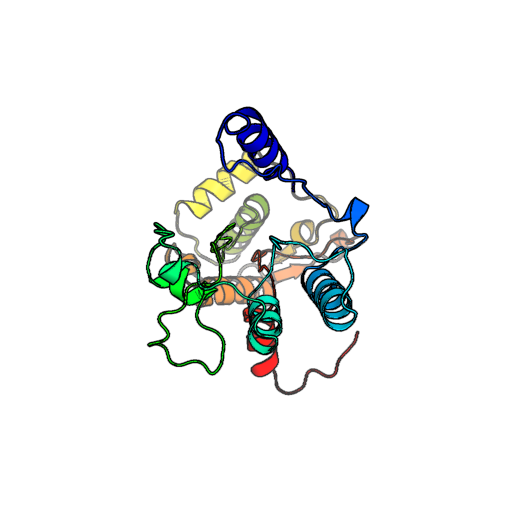 1
ATOM 1345 O O . LEU A 1 170 ? -15.917 10.908 22.011 1.00 87.38 170 LEU A O 1
ATOM 1349 N N . LYS A 1 171 ? -17.986 10.550 21.176 1.00 90.75 171 LYS A N 1
ATOM 1350 C CA . LYS A 1 171 ? -18.617 9.991 22.379 1.00 90.75 171 LYS A CA 1
ATOM 1351 C C . LYS A 1 171 ? -19.497 8.789 22.033 1.00 90.75 171 LYS A C 1
ATOM 1353 O O . LYS A 1 171 ? -19.895 8.609 20.886 1.00 90.75 171 LYS A O 1
ATOM 1358 N N . ALA A 1 172 ? -19.823 7.963 23.022 1.00 93.38 172 ALA A N 1
ATOM 1359 C CA . ALA A 1 172 ? -20.832 6.922 22.851 1.00 93.38 172 ALA A CA 1
ATOM 1360 C C . ALA A 1 172 ? -22.240 7.543 22.818 1.00 93.38 172 ALA A C 1
ATOM 1362 O O . ALA A 1 172 ? -22.491 8.552 23.480 1.00 93.38 172 ALA A O 1
ATOM 1363 N N . LYS A 1 173 ? -23.167 6.929 22.073 1.00 92.69 173 LYS A N 1
ATOM 1364 C CA . LYS A 1 173 ? -24.581 7.355 22.028 1.00 92.69 173 LYS A CA 1
ATOM 1365 C C . LYS A 1 173 ? -25.301 7.169 23.367 1.00 92.69 173 LYS A C 1
ATOM 1367 O O . LYS A 1 173 ? -26.230 7.908 23.676 1.00 92.69 173 LYS A O 1
ATOM 1372 N N . SER A 1 174 ? -24.877 6.183 24.153 1.00 94.69 174 SER A N 1
ATOM 1373 C CA . SER A 1 174 ? -25.365 5.891 25.502 1.00 94.69 174 SER A CA 1
ATOM 1374 C C . SER A 1 174 ? -24.298 5.134 26.299 1.00 94.69 174 SER A C 1
ATOM 1376 O O . SER A 1 174 ? -23.346 4.604 25.723 1.00 94.69 174 SER A O 1
ATOM 1378 N N . SER A 1 175 ? -24.491 5.015 27.615 1.00 94.12 175 SER A N 1
ATOM 1379 C CA . SER A 1 175 ? -23.630 4.221 28.507 1.00 94.12 175 SER A CA 1
ATOM 1380 C C . SER A 1 175 ? -23.667 2.709 28.243 1.00 94.12 175 SER A C 1
ATOM 1382 O O . SER A 1 175 ? -22.883 1.973 28.827 1.00 94.12 175 SER A O 1
ATOM 1384 N N . SER A 1 176 ? -24.584 2.248 27.393 1.00 95.81 176 SER A N 1
ATOM 1385 C CA . SER A 1 176 ? -24.789 0.847 27.002 1.00 95.81 176 SER A CA 1
ATOM 1386 C C . SER A 1 176 ? -24.610 0.624 25.495 1.00 95.81 176 SER A C 1
ATOM 1388 O O . SER A 1 176 ? -25.023 -0.394 24.941 1.00 95.81 176 SER A O 1
ATOM 1390 N N . ALA A 1 177 ? -24.026 1.593 24.780 1.00 95.31 177 ALA A N 1
ATOM 1391 C CA . ALA A 1 177 ? -23.942 1.561 23.318 1.00 95.31 177 ALA A CA 1
ATOM 1392 C C . ALA A 1 177 ? -23.156 0.346 22.775 1.00 95.31 177 ALA A C 1
ATOM 1394 O O . ALA A 1 177 ? -23.355 -0.079 21.628 1.00 95.31 177 ALA A O 1
ATOM 1395 N N . PHE A 1 178 ? -22.287 -0.236 23.604 1.00 97.75 178 PHE A N 1
ATOM 1396 C CA . PHE A 1 178 ? -21.490 -1.416 23.286 1.00 97.75 178 PHE A CA 1
ATOM 1397 C C . PHE A 1 178 ? -21.899 -2.668 24.073 1.00 97.75 178 PHE A C 1
ATOM 1399 O O . PHE A 1 178 ? -21.142 -3.636 24.074 1.00 97.75 178 PHE A O 1
ATOM 1406 N N . ASP A 1 179 ? -23.092 -2.704 24.671 1.00 96.44 179 ASP A N 1
ATOM 1407 C CA . ASP A 1 179 ? -23.586 -3.893 25.373 1.00 96.44 179 ASP A CA 1
ATOM 1408 C C . ASP A 1 179 ? -23.519 -5.146 24.488 1.00 96.44 179 ASP A C 1
ATOM 1410 O O . ASP A 1 179 ? -23.917 -5.145 23.316 1.00 96.44 179 ASP A O 1
ATOM 1414 N N . GLY A 1 180 ? -22.973 -6.223 25.055 1.00 94.75 180 GLY A N 1
ATOM 1415 C CA . GLY A 1 180 ? -22.797 -7.505 24.370 1.00 94.75 180 GLY A CA 1
ATOM 1416 C C . GLY A 1 180 ? -21.726 -7.508 23.273 1.00 94.75 180 GLY A C 1
ATOM 1417 O O . GLY A 1 180 ? -21.545 -8.527 22.610 1.00 94.75 180 GLY A O 1
ATOM 1418 N N . TYR A 1 181 ? -21.003 -6.403 23.067 1.00 97.56 181 TYR A N 1
ATOM 1419 C CA . TYR A 1 181 ? -19.907 -6.343 22.109 1.00 97.56 181 TYR A CA 1
ATOM 1420 C C . TYR A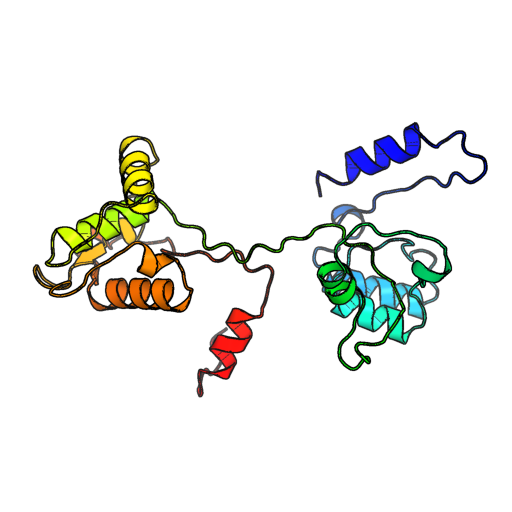 1 181 ? -18.587 -6.752 22.762 1.00 97.56 181 TYR A C 1
ATOM 1422 O O . TYR A 1 181 ? -18.174 -6.169 23.764 1.00 97.56 181 TYR A O 1
ATOM 1430 N N . HIS A 1 182 ? -17.910 -7.738 22.175 1.00 98.00 182 HIS A N 1
ATOM 1431 C CA . HIS A 1 182 ? -16.640 -8.256 22.675 1.00 98.00 182 HIS A CA 1
ATOM 1432 C C . HIS A 1 182 ? -15.579 -8.192 21.577 1.00 98.00 182 HIS A C 1
ATOM 1434 O O . HIS A 1 182 ? -15.698 -8.839 20.538 1.00 98.00 182 HIS A O 1
ATOM 1440 N N . VAL A 1 183 ? -14.552 -7.380 21.813 1.00 97.50 183 VAL A N 1
ATOM 1441 C CA . VAL A 1 183 ? -13.382 -7.236 20.949 1.00 97.50 183 VAL A CA 1
ATOM 1442 C C . VAL A 1 183 ? -12.292 -8.187 21.424 1.00 97.50 183 VAL A C 1
ATOM 1444 O O . VAL A 1 183 ? -11.880 -8.139 22.585 1.00 97.50 183 VAL A O 1
ATOM 1447 N N . THR A 1 184 ? -11.814 -9.020 20.508 1.00 97.69 184 THR A N 1
ATOM 1448 C CA . THR A 1 184 ? -10.773 -10.026 20.743 1.00 97.69 184 THR A CA 1
ATOM 1449 C C . THR A 1 184 ? -9.656 -9.862 19.713 1.00 97.69 184 THR A C 1
ATOM 1451 O O . THR A 1 184 ? -9.783 -9.080 18.768 1.00 97.69 184 THR A O 1
ATOM 1454 N N . GLU A 1 185 ? -8.567 -10.618 19.852 1.00 94.50 185 GLU A N 1
ATOM 1455 C CA . GLU A 1 185 ? -7.494 -10.633 18.850 1.00 94.50 185 GLU A CA 1
ATOM 1456 C C . GLU A 1 185 ? -8.021 -11.029 17.453 1.00 94.50 185 GLU A C 1
ATOM 1458 O O . GLU A 1 185 ? -7.642 -10.434 16.442 1.00 94.50 185 GLU A O 1
ATOM 1463 N N . ASP A 1 186 ? -8.966 -11.974 17.389 1.00 94.12 186 ASP A N 1
ATOM 1464 C CA . ASP A 1 186 ? -9.548 -12.461 16.133 1.00 94.12 186 ASP A CA 1
ATOM 1465 C C . ASP A 1 186 ? -10.324 -11.376 15.373 1.00 94.12 186 ASP A C 1
ATOM 1467 O O . ASP A 1 186 ? -10.427 -11.436 14.143 1.00 94.12 186 ASP A O 1
ATOM 1471 N N . THR A 1 187 ? -10.802 -10.334 16.068 1.00 92.56 187 THR A N 1
ATOM 1472 C CA . THR A 1 187 ? -11.422 -9.155 15.446 1.00 92.56 187 THR A CA 1
ATOM 1473 C C . THR A 1 187 ? -10.493 -8.507 14.413 1.00 92.56 187 THR A C 1
ATOM 1475 O O . THR A 1 187 ? -10.972 -7.995 13.404 1.00 92.56 187 THR A O 1
ATOM 1478 N N . PHE A 1 188 ? -9.173 -8.576 14.612 1.00 87.62 188 PHE A N 1
ATOM 1479 C CA . PHE A 1 188 ? -8.179 -7.907 13.767 1.00 87.62 188 PHE A CA 1
ATOM 1480 C C . PHE A 1 188 ? -7.419 -8.849 12.824 1.00 87.62 188 PHE A C 1
ATOM 1482 O O . PHE A 1 188 ? -6.580 -8.388 12.056 1.00 87.62 188 PHE A O 1
ATOM 1489 N N . LYS A 1 189 ? -7.733 -10.152 12.816 1.00 84.25 189 LYS A N 1
ATOM 1490 C CA . LYS A 1 189 ? -7.085 -11.134 11.922 1.00 84.25 189 LYS A CA 1
ATOM 1491 C C . LYS A 1 189 ? -7.659 -11.155 10.503 1.00 84.25 189 LYS A C 1
ATOM 1493 O O . LYS A 1 189 ? -7.071 -11.766 9.617 1.00 84.25 189 LYS A O 1
ATOM 1498 N N . THR A 1 190 ? -8.818 -10.530 10.271 1.00 77.94 190 THR A N 1
ATOM 1499 C CA . THR A 1 190 ? -9.493 -10.538 8.962 1.00 77.94 190 THR A CA 1
ATOM 1500 C C . THR A 1 190 ? -10.060 -9.167 8.600 1.00 77.94 190 THR A C 1
ATOM 1502 O O . THR A 1 190 ? -10.550 -8.442 9.465 1.00 77.94 190 THR A O 1
ATOM 1505 N N . PHE A 1 191 ? -10.102 -8.840 7.303 1.00 72.31 191 PHE A N 1
ATOM 1506 C CA . PHE A 1 191 ? -10.750 -7.614 6.813 1.00 72.31 191 PHE A CA 1
ATOM 1507 C C . PHE A 1 191 ? -12.220 -7.510 7.224 1.00 72.31 191 PHE A C 1
ATOM 1509 O O . PHE A 1 191 ? -12.698 -6.427 7.557 1.00 72.31 191 PHE A O 1
ATOM 1516 N N . LYS A 1 192 ? -12.943 -8.639 7.244 1.00 79.31 192 LYS A N 1
ATOM 1517 C CA . LYS A 1 192 ? -14.328 -8.677 7.722 1.00 79.31 192 LYS A CA 1
ATOM 1518 C C . LYS A 1 192 ? -14.412 -8.270 9.194 1.00 79.31 192 LYS A C 1
ATOM 1520 O O . LYS A 1 192 ? -15.239 -7.427 9.517 1.00 79.31 192 LYS A O 1
ATOM 1525 N N . GLY A 1 193 ? -13.559 -8.822 10.058 1.00 82.69 193 GLY A N 1
ATOM 1526 C CA . GLY A 1 193 ? -13.528 -8.468 11.479 1.00 82.69 193 GLY A CA 1
ATOM 1527 C C . GLY A 1 193 ? -13.221 -6.986 11.706 1.00 82.69 193 GLY A C 1
ATOM 1528 O O . GLY A 1 193 ? -13.941 -6.312 12.439 1.00 82.69 193 GLY A O 1
ATOM 1529 N N . ILE A 1 194 ? -12.234 -6.449 10.984 1.00 83.19 194 ILE A N 1
ATOM 1530 C CA . ILE A 1 194 ? -11.844 -5.033 11.052 1.00 83.19 194 ILE A CA 1
ATOM 1531 C C . ILE A 1 194 ? -12.990 -4.122 10.588 1.00 83.19 194 ILE A C 1
ATOM 1533 O O . ILE A 1 194 ? -13.284 -3.104 11.218 1.00 83.19 194 ILE A O 1
ATOM 1537 N N . ARG A 1 195 ? -13.685 -4.499 9.510 1.00 79.38 195 ARG A N 1
ATOM 1538 C CA . ARG A 1 195 ? -14.857 -3.772 9.009 1.00 79.38 195 ARG A CA 1
ATOM 1539 C C . ARG A 1 195 ? -16.020 -3.820 9.996 1.00 79.38 195 ARG A C 1
ATOM 1541 O O . ARG A 1 195 ? -16.654 -2.793 10.232 1.00 79.38 195 ARG A O 1
ATOM 1548 N N . ASP A 1 196 ? -16.304 -4.989 10.561 1.00 85.12 196 ASP A N 1
ATOM 1549 C CA . ASP A 1 196 ? -17.385 -5.172 11.530 1.00 85.12 196 ASP A CA 1
ATOM 1550 C C . ASP A 1 196 ? -17.092 -4.352 12.808 1.00 85.12 196 ASP A C 1
ATOM 1552 O O . ASP A 1 196 ? -17.996 -3.701 13.339 1.00 85.12 196 ASP A O 1
ATOM 1556 N N . PHE A 1 197 ? -15.821 -4.261 13.226 1.00 92.38 197 PHE A N 1
ATOM 1557 C CA . PHE A 1 197 ? -15.367 -3.358 14.289 1.00 92.38 197 PHE A CA 1
ATOM 1558 C C . PHE A 1 197 ? -15.623 -1.886 13.956 1.00 92.38 197 PHE A C 1
ATOM 1560 O O . PHE A 1 197 ? -16.268 -1.184 14.739 1.00 92.38 197 PHE A O 1
ATOM 1567 N N . ALA A 1 198 ? -15.173 -1.422 12.787 1.00 85.81 198 ALA A N 1
ATOM 1568 C CA . ALA A 1 198 ? -15.361 -0.037 12.361 1.00 85.81 198 ALA A CA 1
ATOM 1569 C C . ALA A 1 198 ? -16.850 0.334 12.274 1.00 85.81 198 ALA A C 1
ATOM 1571 O O . ALA A 1 198 ? -17.257 1.396 12.747 1.00 85.81 198 ALA A O 1
ATOM 1572 N N . LYS A 1 199 ? -17.677 -0.574 11.739 1.00 83.62 199 LYS A N 1
ATOM 1573 C CA . LYS A 1 199 ? -19.130 -0.408 11.685 1.00 83.62 199 LYS A CA 1
ATOM 1574 C C . LYS A 1 199 ? -19.739 -0.307 13.081 1.00 83.62 199 LYS A C 1
ATOM 1576 O O . LYS A 1 199 ? -20.538 0.593 13.318 1.00 83.62 199 LYS A O 1
ATOM 1581 N N . LYS A 1 200 ? -19.367 -1.194 14.010 1.00 91.81 200 LYS A N 1
ATOM 1582 C CA . LYS A 1 200 ? -19.911 -1.168 15.374 1.00 91.81 200 LYS A CA 1
ATOM 1583 C C . LYS A 1 200 ? -19.552 0.125 16.099 1.00 91.81 200 LYS A C 1
ATOM 1585 O O . LYS A 1 200 ? -20.415 0.692 16.761 1.00 91.81 200 LYS A O 1
ATOM 1590 N N . VAL A 1 201 ? -18.317 0.607 15.949 1.00 90.75 201 VAL A N 1
ATOM 1591 C CA . VAL A 1 201 ? -17.898 1.912 16.477 1.00 90.75 201 VAL A CA 1
ATOM 1592 C C . VAL A 1 201 ? -18.743 3.027 15.865 1.00 90.75 201 VAL A C 1
ATOM 1594 O O . VAL A 1 201 ? -19.344 3.792 16.609 1.00 90.75 201 VAL A O 1
ATOM 1597 N N . TYR A 1 202 ? -18.861 3.097 14.539 1.00 86.12 202 TYR A N 1
ATOM 1598 C CA . TYR A 1 202 ? -19.690 4.105 13.870 1.00 86.12 202 TYR A CA 1
ATOM 1599 C C . TYR A 1 202 ? -21.151 4.091 14.356 1.00 86.12 202 TYR A C 1
ATOM 1601 O O . TYR A 1 202 ? -21.697 5.122 14.742 1.00 86.12 202 TYR A O 1
ATOM 1609 N N . ASP A 1 203 ? -21.778 2.915 14.412 1.00 86.00 203 ASP A N 1
ATOM 1610 C CA . ASP A 1 203 ? -23.183 2.780 14.803 1.00 86.00 203 ASP A CA 1
ATOM 1611 C C . ASP A 1 203 ? -23.425 3.145 16.282 1.00 86.00 203 ASP A C 1
ATOM 1613 O O . ASP A 1 203 ? -24.499 3.648 16.620 1.00 86.00 203 ASP A O 1
ATOM 1617 N N . ALA A 1 204 ? -22.445 2.914 17.161 1.00 90.81 204 ALA A N 1
ATOM 1618 C CA . ALA A 1 204 ? -22.545 3.120 18.609 1.00 90.81 204 ALA A CA 1
ATOM 1619 C C . ALA A 1 204 ? -22.055 4.502 19.084 1.0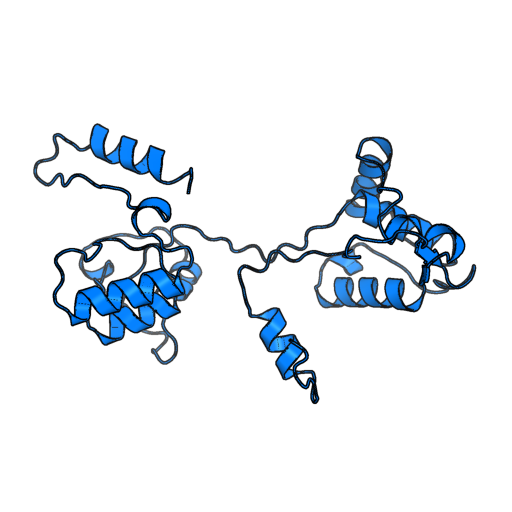0 90.81 204 ALA A C 1
ATOM 1621 O O . ALA A 1 204 ? -22.181 4.823 20.270 1.00 90.81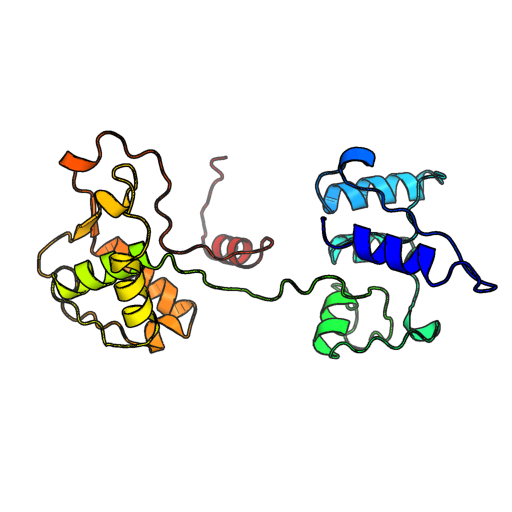 204 ALA A O 1
ATOM 1622 N N . THR A 1 205 ? -21.510 5.330 18.188 1.00 89.06 205 THR A N 1
ATOM 1623 C CA . THR A 1 205 ? -20.901 6.621 18.540 1.00 89.06 205 THR A CA 1
ATOM 1624 C C . THR A 1 205 ? -21.565 7.807 17.865 1.00 89.06 205 THR A C 1
ATOM 1626 O O . THR A 1 205 ? -22.234 7.687 16.844 1.00 89.06 205 THR A O 1
ATOM 1629 N N . ASP A 1 206 ? -21.405 8.964 18.490 1.00 87.81 206 ASP A N 1
ATOM 1630 C CA . ASP A 1 206 ? -21.849 10.255 17.987 1.00 87.81 206 ASP A CA 1
ATOM 1631 C C . ASP A 1 206 ? -20.799 11.317 18.338 1.00 87.81 206 ASP A C 1
ATOM 1633 O O . ASP A 1 206 ? -19.822 11.045 19.046 1.00 87.81 206 ASP A O 1
ATOM 1637 N N . PHE A 1 207 ? -20.995 12.538 17.863 1.00 83.88 207 PHE A N 1
ATOM 1638 C CA . PHE A 1 207 ? -20.133 13.663 18.179 1.00 83.88 207 PHE A CA 1
ATOM 1639 C C . PHE A 1 207 ? -20.741 14.537 19.269 1.00 83.88 207 PHE A C 1
ATOM 1641 O O . PHE A 1 207 ? -21.931 14.855 19.301 1.00 83.88 207 PHE A O 1
ATOM 1648 N N . ASP A 1 208 ? -19.890 14.934 20.202 1.00 80.50 208 ASP A N 1
ATOM 1649 C CA . ASP A 1 208 ? -20.205 15.924 21.209 1.00 80.50 208 ASP A CA 1
ATOM 1650 C C . ASP A 1 208 ? -20.311 17.310 20.563 1.00 80.50 208 ASP A C 1
ATOM 1652 O O . ASP A 1 208 ? -19.291 17.944 20.297 1.00 80.50 208 ASP A O 1
ATOM 1656 N N . GLN A 1 209 ? -21.543 17.752 20.287 1.00 72.75 209 GLN A N 1
ATOM 1657 C CA . GLN A 1 209 ? -21.873 18.997 19.572 1.00 72.75 209 GLN A CA 1
ATOM 1658 C C . GLN A 1 209 ? -21.239 20.251 20.207 1.00 72.75 209 GLN A C 1
ATOM 1660 O O . GLN A 1 209 ? -20.958 21.229 19.521 1.00 72.75 209 GLN A O 1
ATOM 1665 N N . GLU A 1 210 ? -20.941 20.224 21.509 1.00 73.38 210 GLU A N 1
ATOM 1666 C CA . GLU A 1 210 ? -20.244 21.323 22.192 1.00 73.38 210 GLU A CA 1
ATOM 1667 C C . GLU A 1 210 ? -18.747 21.389 21.836 1.00 73.38 210 GLU A C 1
ATOM 1669 O O . GLU A 1 210 ? -18.105 22.429 21.977 1.00 73.38 210 GLU A O 1
ATOM 1674 N N . LYS A 1 211 ? -18.179 20.286 21.336 1.00 70.62 211 LYS A N 1
ATOM 1675 C CA . LYS A 1 211 ? -16.771 20.139 20.937 1.00 70.62 211 LYS A CA 1
ATOM 1676 C C . LYS A 1 211 ? -16.579 20.135 19.417 1.00 70.62 211 LYS A C 1
ATOM 1678 O O . LYS A 1 211 ? -15.446 20.000 18.958 1.00 70.62 211 LYS A O 1
ATOM 1683 N N . THR A 1 212 ? -17.648 20.283 18.627 1.00 61.88 212 THR A N 1
ATOM 1684 C CA . THR A 1 212 ? -17.595 20.199 17.155 1.00 61.88 212 THR A CA 1
ATOM 1685 C C . THR A 1 212 ? -17.345 21.526 16.439 1.00 61.88 212 THR A C 1
ATOM 1687 O O . THR A 1 212 ? -17.205 21.520 15.218 1.00 61.88 212 THR A O 1
ATOM 1690 N N . GLY A 1 213 ? -17.264 22.651 17.162 1.00 55.72 213 GLY A N 1
ATOM 1691 C CA . GLY A 1 213 ? -17.267 24.008 16.593 1.00 55.72 213 GLY A CA 1
ATOM 1692 C C . GLY A 1 213 ? -16.199 24.324 15.531 1.00 55.72 213 GLY A C 1
ATOM 1693 O O . GLY A 1 213 ? -16.367 25.289 14.794 1.00 55.72 213 GLY A O 1
ATOM 1694 N N . GLU A 1 214 ? -15.140 23.514 15.391 1.00 55.28 214 GLU A N 1
ATOM 1695 C CA . GLU A 1 214 ? -14.075 23.712 14.390 1.00 55.28 214 GLU A CA 1
ATOM 1696 C C . GLU A 1 214 ? -13.472 22.401 13.832 1.00 55.28 214 GLU A C 1
ATOM 1698 O O . GLU A 1 214 ? -12.269 22.316 13.564 1.00 55.28 214 GLU A O 1
ATOM 1703 N N . LEU A 1 215 ? -14.263 21.337 13.657 1.00 59.41 215 LEU A N 1
ATOM 1704 C CA . LEU A 1 215 ? -13.742 20.094 13.066 1.00 59.41 215 LEU A CA 1
ATOM 1705 C C . LEU A 1 215 ? -13.384 20.302 11.579 1.00 59.41 215 LEU A C 1
ATOM 1707 O O . LEU A 1 215 ? -14.263 20.486 10.743 1.00 59.41 215 LEU A O 1
ATOM 1711 N N . LYS A 1 216 ? -12.083 20.275 11.245 1.00 50.31 216 LYS A N 1
ATOM 1712 C CA . LYS A 1 216 ? -11.556 20.469 9.870 1.00 50.31 216 LYS A CA 1
ATOM 1713 C C . LYS A 1 216 ? -10.804 19.258 9.297 1.00 50.31 216 LYS A C 1
ATOM 1715 O O . LYS A 1 216 ? -10.356 19.313 8.157 1.00 50.31 216 LYS A O 1
ATOM 1720 N N . LEU A 1 217 ? -10.616 18.193 10.079 1.00 48.69 217 LEU A N 1
ATOM 1721 C CA . LEU A 1 217 ? -9.852 17.001 9.684 1.00 48.69 217 LEU A CA 1
ATOM 1722 C C . LEU A 1 217 ? -10.789 15.816 9.409 1.00 48.69 217 LEU A C 1
ATOM 1724 O O . LEU A 1 217 ? -11.789 15.650 10.102 1.00 48.69 217 LEU A O 1
ATOM 1728 N N . SER A 1 218 ? -10.461 14.981 8.418 1.00 50.91 218 SER A N 1
ATOM 1729 C CA . SER A 1 218 ? -11.212 13.759 8.100 1.00 50.91 218 SER A CA 1
ATOM 1730 C C . SER A 1 218 ? -11.109 12.722 9.226 1.00 50.91 218 SER A C 1
ATOM 1732 O O . SER A 1 218 ? -10.018 12.467 9.738 1.00 50.91 218 SER A O 1
ATOM 1734 N N . ALA A 1 219 ? -12.226 12.083 9.580 1.00 53.84 219 ALA A N 1
ATOM 1735 C CA . ALA A 1 219 ? -12.287 11.030 10.593 1.00 53.84 219 ALA A CA 1
ATOM 1736 C C . ALA A 1 219 ? -11.953 9.652 9.992 1.00 53.84 219 ALA A C 1
ATOM 1738 O O . ALA A 1 219 ? -12.854 8.885 9.665 1.00 53.84 219 ALA A O 1
ATOM 1739 N N . ASN A 1 220 ? -10.667 9.321 9.860 1.00 52.25 220 ASN A N 1
ATOM 1740 C CA . ASN A 1 220 ? -10.241 7.980 9.448 1.00 52.25 220 ASN A CA 1
ATOM 1741 C C . ASN A 1 220 ? -9.650 7.232 10.651 1.00 52.25 220 ASN A C 1
ATOM 1743 O O . ASN A 1 220 ? -8.619 7.632 11.181 1.00 52.25 220 ASN A O 1
ATOM 1747 N N . VAL A 1 221 ? -10.319 6.160 11.095 1.00 47.56 221 VAL A N 1
ATOM 1748 C CA . VAL A 1 221 ? -9.786 5.218 12.109 1.00 47.56 221 VAL A CA 1
ATOM 1749 C C . VAL A 1 221 ? -8.764 4.270 11.478 1.00 47.56 221 VAL A C 1
ATOM 1751 O O . VAL A 1 221 ? -7.833 3.811 12.132 1.00 47.56 221 VAL A O 1
ATOM 1754 N N . LEU A 1 222 ? -8.968 3.980 10.194 1.00 41.50 222 LEU A N 1
ATOM 1755 C CA . LEU A 1 222 ? -8.219 3.024 9.399 1.00 41.50 222 LEU A CA 1
ATOM 1756 C C . LEU A 1 222 ? -7.777 3.722 8.118 1.00 41.50 222 LEU A C 1
ATOM 1758 O O . LEU A 1 222 ? -8.590 4.362 7.447 1.00 41.50 222 LEU A O 1
ATOM 1762 N N . SER A 1 223 ? -6.510 3.562 7.767 1.00 43.66 223 SER A N 1
ATOM 1763 C CA . SER A 1 223 ? -6.020 3.801 6.415 1.00 43.66 223 SER A CA 1
ATOM 1764 C C . SER A 1 223 ? -5.432 2.496 5.916 1.00 43.66 223 SER A C 1
ATOM 1766 O O . SER A 1 223 ? -4.555 1.922 6.561 1.00 43.66 223 SER A O 1
ATOM 1768 N N . ILE A 1 224 ? -5.941 2.021 4.788 1.00 41.31 224 ILE A N 1
ATOM 1769 C CA . ILE A 1 224 ? -5.287 0.953 4.047 1.00 41.31 224 ILE A CA 1
ATOM 1770 C C . ILE A 1 224 ? -4.463 1.666 2.989 1.00 41.31 224 ILE A C 1
ATOM 1772 O O . ILE A 1 224 ? -5.009 2.471 2.228 1.00 41.31 224 ILE A O 1
ATOM 1776 N N . ASP A 1 225 ? -3.156 1.431 3.010 1.00 39.72 225 ASP A N 1
ATOM 1777 C CA . ASP A 1 225 ? -2.239 1.959 2.008 1.00 39.72 225 ASP A CA 1
ATOM 1778 C C . ASP A 1 225 ? -2.426 1.158 0.715 1.00 39.72 225 ASP A C 1
ATOM 1780 O O . ASP A 1 225 ? -1.687 0.230 0.403 1.00 39.72 225 ASP A O 1
ATOM 1784 N N . TYR A 1 226 ? -3.525 1.444 0.016 1.00 42.25 226 TYR A N 1
ATOM 1785 C CA . TYR A 1 226 ? -3.769 0.910 -1.310 1.00 42.25 226 TYR A CA 1
ATOM 1786 C C . TYR A 1 226 ? -2.948 1.741 -2.289 1.00 42.25 226 TYR A C 1
ATOM 1788 O O . TYR A 1 226 ? -3.361 2.845 -2.659 1.00 42.25 226 TYR A O 1
ATOM 1796 N N . GLN A 1 227 ? -1.847 1.187 -2.795 1.00 41.03 227 GLN A N 1
ATOM 1797 C CA . GLN A 1 227 ? -1.400 1.547 -4.139 1.00 41.03 227 GLN A CA 1
ATOM 1798 C C . GLN A 1 227 ? -2.453 1.050 -5.148 1.00 41.03 227 GLN A C 1
ATOM 1800 O O . GLN A 1 227 ? -2.361 -0.017 -5.734 1.00 41.03 227 GLN A O 1
ATOM 1805 N N . GLU A 1 228 ? -3.502 1.865 -5.242 1.00 41.00 228 GLU A N 1
ATOM 1806 C CA . GLU A 1 228 ? -4.611 1.941 -6.185 1.00 41.00 228 GLU A CA 1
ATOM 1807 C C . GLU A 1 228 ? -5.466 0.685 -6.484 1.00 41.00 228 GLU A C 1
ATOM 1809 O O . GLU A 1 228 ? -5.085 -0.292 -7.121 1.00 41.00 228 GLU A O 1
ATOM 1814 N N . ASP A 1 229 ? -6.759 0.866 -6.184 1.00 46.03 229 ASP A N 1
ATOM 1815 C CA . ASP A 1 229 ? -7.906 0.522 -7.039 1.00 46.03 229 ASP A CA 1
ATOM 1816 C C . ASP A 1 229 ? -8.687 -0.786 -6.808 1.00 46.03 229 ASP A C 1
ATOM 1818 O O . ASP A 1 229 ? -9.865 -0.820 -7.165 1.00 46.03 229 ASP A O 1
ATOM 1822 N N . VAL A 1 230 ? -8.159 -1.843 -6.185 1.00 46.25 230 VAL A N 1
ATOM 1823 C CA . VAL A 1 230 ? -8.901 -3.133 -6.138 1.00 46.25 230 VAL A CA 1
ATOM 1824 C C . VAL A 1 230 ? -10.101 -3.098 -5.180 1.00 46.25 230 VAL A C 1
ATOM 1826 O O . VAL A 1 230 ? -11.232 -3.351 -5.596 1.00 46.25 230 VAL A O 1
ATOM 1829 N N . PHE A 1 231 ? -9.904 -2.681 -3.926 1.00 44.06 231 PHE A N 1
ATOM 1830 C CA . PHE A 1 231 ? -11.001 -2.591 -2.953 1.00 44.06 231 PHE A CA 1
ATOM 1831 C C . PHE A 1 231 ? -12.036 -1.522 -3.328 1.00 44.06 231 PHE A C 1
ATOM 1833 O O . PHE A 1 231 ? -13.231 -1.696 -3.096 1.00 44.06 231 PHE A O 1
ATOM 1840 N N . ARG A 1 232 ? -11.604 -0.418 -3.955 1.00 44.09 232 ARG A N 1
ATOM 1841 C CA . ARG A 1 232 ? -12.513 0.644 -4.414 1.00 44.09 232 ARG A CA 1
ATOM 1842 C C . ARG A 1 232 ? -13.390 0.160 -5.571 1.00 44.09 232 ARG A C 1
ATOM 1844 O O . ARG A 1 232 ? -14.588 0.429 -5.552 1.00 44.09 232 ARG A O 1
ATOM 1851 N N . LYS A 1 233 ? -12.823 -0.603 -6.515 1.00 44.72 233 LYS A N 1
ATOM 1852 C CA . LYS A 1 233 ? -13.566 -1.256 -7.607 1.00 44.72 233 LYS A CA 1
ATOM 1853 C C . LYS A 1 233 ? -14.549 -2.304 -7.086 1.00 44.72 233 LYS A C 1
ATOM 1855 O O . LYS A 1 233 ? -15.662 -2.391 -7.598 1.00 44.72 233 LYS A O 1
ATOM 1860 N N . GLU A 1 234 ? -14.185 -3.050 -6.046 1.00 46.53 234 GLU A N 1
ATOM 1861 C CA . GLU A 1 234 ? -15.060 -4.059 -5.437 1.00 46.53 234 GLU A CA 1
ATOM 1862 C C . GLU A 1 234 ? -16.184 -3.436 -4.588 1.00 46.53 234 GLU A C 1
ATOM 1864 O O . GLU A 1 234 ? -17.338 -3.851 -4.663 1.00 46.53 234 GLU A O 1
ATOM 1869 N N . LEU A 1 235 ? -15.904 -2.357 -3.855 1.00 40.62 235 LEU A N 1
ATOM 1870 C CA . LEU A 1 235 ? -16.930 -1.613 -3.120 1.00 40.62 235 LEU A CA 1
ATOM 1871 C C . LEU A 1 235 ? -17.923 -0.911 -4.069 1.00 40.62 235 LEU A C 1
ATOM 1873 O O . LEU A 1 235 ? -19.123 -0.849 -3.791 1.00 40.62 235 LEU A O 1
ATOM 1877 N N . GLN A 1 236 ? -17.436 -0.409 -5.208 1.00 45.72 236 GLN A N 1
ATOM 1878 C CA . GLN A 1 236 ? -18.258 0.203 -6.257 1.00 45.72 236 GLN A CA 1
ATOM 1879 C C . GLN A 1 236 ? -19.101 -0.824 -7.019 1.00 45.72 236 GLN A C 1
ATOM 1881 O O . GLN A 1 236 ? -20.250 -0.541 -7.343 1.00 45.72 236 GLN A O 1
ATOM 1886 N N . SER A 1 237 ? -18.576 -2.025 -7.281 1.00 43.66 237 SER A N 1
ATOM 1887 C CA . SER A 1 237 ? -19.334 -3.074 -7.978 1.00 43.66 237 SER A CA 1
ATOM 1888 C C . SER A 1 237 ? -20.468 -3.651 -7.122 1.00 43.66 237 SER A C 1
ATOM 1890 O O . SER A 1 237 ? -21.473 -4.121 -7.657 1.00 43.66 237 SER A O 1
ATOM 1892 N N . LEU A 1 238 ? -20.337 -3.570 -5.793 1.00 44.19 238 LEU A N 1
ATOM 1893 C CA . LEU A 1 238 ? -21.312 -4.081 -4.828 1.00 44.19 238 LEU A CA 1
ATOM 1894 C C . LEU A 1 238 ? -22.343 -3.037 -4.365 1.00 44.19 238 LEU A C 1
ATOM 1896 O O . LEU A 1 238 ? -23.343 -3.407 -3.748 1.00 44.19 238 LEU A O 1
ATOM 1900 N N . THR A 1 239 ? -22.151 -1.753 -4.678 1.00 42.84 239 THR A N 1
ATOM 1901 C CA . THR A 1 239 ? -23.108 -0.681 -4.364 1.00 42.84 239 THR A CA 1
ATOM 1902 C C . THR A 1 239 ? -23.874 -0.266 -5.623 1.00 42.84 239 THR A C 1
ATOM 1904 O O . THR A 1 239 ? -23.506 0.662 -6.340 1.00 42.84 239 THR A O 1
ATOM 1907 N N . LYS A 1 240 ? -24.973 -0.982 -5.903 1.00 41.81 240 LYS A N 1
ATOM 1908 C CA . LYS A 1 240 ? -25.998 -0.529 -6.858 1.00 41.81 240 LYS A CA 1
ATOM 1909 C C . LYS A 1 240 ? -26.463 0.868 -6.415 1.00 41.81 240 LYS A C 1
ATOM 1911 O O . LYS A 1 240 ? -26.910 0.999 -5.284 1.00 41.81 240 LYS A O 1
ATOM 1916 N N . ASP A 1 241 ? -26.331 1.870 -7.286 1.00 44.44 241 ASP A N 1
ATOM 1917 C CA . ASP A 1 241 ? -26.855 3.248 -7.150 1.00 44.44 241 ASP A CA 1
ATOM 1918 C C . ASP A 1 241 ? -25.925 4.362 -6.628 1.00 44.44 241 ASP A C 1
ATOM 1920 O O . ASP A 1 241 ? -26.390 5.321 -6.015 1.00 44.44 241 ASP A O 1
ATOM 1924 N N . SER A 1 242 ? -24.627 4.354 -6.945 1.00 35.69 242 SER A N 1
ATOM 1925 C CA . SER A 1 242 ? -23.809 5.570 -6.765 1.00 35.69 242 SER A CA 1
ATOM 1926 C C . SER A 1 242 ? -23.729 6.412 -8.048 1.00 35.69 242 SER A C 1
ATOM 1928 O O . SER A 1 242 ? -22.817 6.289 -8.867 1.00 35.69 242 SER A O 1
ATOM 1930 N N . GLN A 1 243 ? -24.699 7.320 -8.216 1.00 33.12 243 GLN A N 1
ATOM 1931 C CA . GLN A 1 243 ? -24.513 8.503 -9.061 1.00 33.12 243 GLN A CA 1
ATOM 1932 C C . GLN A 1 243 ? -23.317 9.308 -8.541 1.00 33.12 243 GLN A C 1
ATOM 1934 O O . GLN A 1 243 ? -23.204 9.586 -7.347 1.00 33.12 243 GLN A O 1
ATOM 1939 N N . ARG A 1 244 ? -22.419 9.673 -9.461 1.00 33.19 244 ARG A N 1
ATOM 1940 C CA . ARG A 1 244 ? -21.233 10.483 -9.180 1.00 33.19 244 ARG A CA 1
ATOM 1941 C C . ARG A 1 244 ? -21.642 11.837 -8.611 1.00 33.19 244 ARG A C 1
ATOM 1943 O O . ARG A 1 244 ? -22.288 12.625 -9.296 1.00 33.19 244 ARG A O 1
ATOM 1950 N N . LEU A 1 245 ? -21.153 12.143 -7.420 1.00 25.61 245 LEU A N 1
ATOM 1951 C CA . LEU A 1 245 ? -20.891 13.513 -7.022 1.00 25.61 245 LEU A CA 1
ATOM 1952 C C . LEU A 1 245 ? -19.376 13.623 -6.878 1.00 25.61 245 LEU A C 1
ATOM 1954 O O . LEU A 1 245 ? -18.847 13.217 -5.853 1.00 25.61 245 LEU A O 1
ATOM 1958 N N . TRP A 1 246 ? -18.788 14.167 -7.957 1.00 42.34 246 TRP A N 1
ATOM 1959 C CA . TRP A 1 246 ? -17.423 14.685 -8.139 1.00 42.34 246 TRP A CA 1
ATOM 1960 C C . TRP A 1 246 ? -16.259 13.775 -7.713 1.00 42.34 246 TRP A C 1
ATOM 1962 O O . TRP A 1 246 ? -16.061 13.499 -6.514 1.00 42.34 246 TRP A O 1
#